Protein AF-A0A9P4UMC6-F1 (afdb_monomer)

Nearest PDB structures (foldseek):
  6gbm-assembly1_B  TM=8.454E-01  e=7.297E-04  Homo sapiens
  2la6-assembly1_A  TM=8.275E-01  e=2.339E-03  Homo sapiens
  2cpe-assembly1_A  TM=8.121E-01  e=2.200E-03  Homo sapiens
  6snj-assembly1_A  TM=7.423E-01  e=2.069E-03  Homo sapiens
  2lcw-assembly1_A  TM=7.538E-01  e=7.496E-03  Homo sapiens

Foldseek 3Di:
DKKKKFFAAQLDAPVLVVVLLHDPFAFAAVPHVDPHGQKAFAADLPPRGTGMIMTHGDDQVSLVVSLVVQVVCVVVVNFRDRVPTRMHMDDDAQQVVCCSVQVVQPQWGDDRLDTDRNADDCVPDPPDDDPGGPASADPVVLVVCLVVLLALVSDPVVPVVRQDPVNLVSNLVSLVVSLVVLVCLVVVPDPDDDPNRDPVSSVSSLVNSLPRPSDDPVSND

Structure (mmCIF, N/CA/C/O backbone):
data_AF-A0A9P4UMC6-F1
#
_entry.id   AF-A0A9P4UMC6-F1
#
loop_
_atom_site.group_PDB
_atom_site.id
_atom_site.type_symbol
_atom_site.label_atom_id
_atom_site.label_alt_id
_atom_site.label_comp_id
_atom_site.label_asym_id
_atom_site.label_entity_id
_atom_site.label_seq_id
_atom_site.pdbx_PDB_ins_code
_atom_site.Cartn_x
_atom_site.Cartn_y
_atom_site.Cartn_z
_atom_site.occupancy
_atom_site.B_iso_or_equiv
_atom_site.auth_seq_id
_atom_site.auth_comp_id
_atom_site.auth_asym_id
_atom_site.auth_atom_id
_atom_site.pdbx_PDB_model_num
ATOM 1 N N . GLY A 1 1 ? -9.737 -4.484 -5.948 1.00 92.19 1 GLY A N 1
ATOM 2 C CA . GLY A 1 1 ? -9.954 -3.020 -5.987 1.00 92.19 1 GLY A CA 1
ATOM 3 C C . GLY A 1 1 ? -9.123 -2.346 -4.913 1.00 92.19 1 GLY A C 1
ATOM 4 O O . GLY A 1 1 ? -8.653 -3.045 -4.023 1.00 92.19 1 GLY A O 1
ATOM 5 N N . PHE A 1 2 ? -8.932 -1.026 -4.978 1.00 94.75 2 PHE A N 1
ATOM 6 C CA . PHE A 1 2 ? -8.172 -0.276 -3.969 1.00 94.75 2 PHE A CA 1
ATOM 7 C C . PHE A 1 2 ? -9.040 0.780 -3.279 1.00 94.75 2 PHE A C 1
ATOM 9 O O . PHE A 1 2 ? -9.899 1.416 -3.892 1.00 94.75 2 PHE A O 1
ATOM 16 N N . ILE A 1 3 ? -8.805 0.948 -1.982 1.00 97.12 3 ILE A N 1
ATOM 17 C CA . ILE A 1 3 ? -9.410 1.980 -1.140 1.00 97.12 3 ILE A CA 1
ATOM 18 C C . ILE A 1 3 ? -8.275 2.803 -0.539 1.00 97.12 3 ILE A C 1
ATOM 20 O O . ILE A 1 3 ? -7.300 2.228 -0.050 1.00 97.12 3 ILE A O 1
ATOM 24 N N . ARG A 1 4 ? -8.417 4.128 -0.535 1.00 97.00 4 ARG A N 1
ATOM 25 C CA . ARG A 1 4 ? -7.519 5.053 0.162 1.00 97.00 4 ARG A CA 1
ATOM 26 C C . ARG A 1 4 ? -8.234 5.638 1.373 1.00 97.00 4 ARG A C 1
ATOM 28 O O . ARG A 1 4 ? -9.365 6.106 1.267 1.00 97.00 4 ARG A O 1
ATOM 35 N N . ILE A 1 5 ? -7.571 5.611 2.522 1.00 95.94 5 ILE A N 1
ATOM 36 C CA . ILE A 1 5 ? -8.040 6.216 3.768 1.00 95.94 5 ILE A CA 1
ATOM 37 C C . ILE A 1 5 ? -7.082 7.346 4.126 1.00 95.94 5 ILE A C 1
ATOM 39 O O . ILE A 1 5 ? -5.882 7.115 4.284 1.00 95.94 5 ILE A O 1
ATOM 43 N N . THR A 1 6 ? -7.610 8.557 4.258 1.00 94.56 6 THR A N 1
ATOM 44 C CA . THR A 1 6 ? -6.823 9.761 4.551 1.00 94.56 6 THR A CA 1
ATOM 45 C C . THR A 1 6 ? -7.106 10.271 5.965 1.00 94.56 6 THR A C 1
ATOM 47 O O . THR A 1 6 ? -8.079 9.874 6.615 1.00 94.56 6 THR A O 1
ATOM 50 N N . ASN A 1 7 ? -6.240 11.158 6.465 1.00 92.38 7 ASN A N 1
ATOM 51 C CA . ASN A 1 7 ? -6.350 11.766 7.800 1.00 92.38 7 ASN A CA 1
ATOM 52 C C . ASN A 1 7 ? -6.276 10.761 8.974 1.00 92.38 7 ASN A C 1
ATOM 54 O O . ASN A 1 7 ? -6.815 11.019 10.052 1.00 92.38 7 ASN A O 1
ATOM 58 N N . VAL A 1 8 ? -5.602 9.619 8.795 1.00 92.00 8 VAL A N 1
ATOM 59 C CA . VAL A 1 8 ? -5.468 8.586 9.839 1.00 92.00 8 VAL A CA 1
ATOM 60 C C . VAL A 1 8 ? -4.537 9.018 10.985 1.00 92.00 8 VAL A C 1
ATOM 62 O O . VAL A 1 8 ? -3.645 9.849 10.789 1.00 92.00 8 VAL A O 1
ATOM 65 N N . PRO A 1 9 ? -4.702 8.492 12.212 1.00 89.50 9 PRO A N 1
ATOM 66 C CA . PRO A 1 9 ? -3.769 8.751 13.313 1.00 89.50 9 PRO A CA 1
ATOM 67 C C . PRO A 1 9 ? -2.335 8.318 12.993 1.00 89.50 9 PRO A C 1
ATOM 69 O O . PRO A 1 9 ? -2.121 7.324 12.307 1.00 89.50 9 PRO A O 1
ATOM 72 N N . PHE A 1 10 ? -1.334 9.017 13.543 1.00 83.50 10 PHE A N 1
ATOM 73 C CA . PHE A 1 10 ? 0.068 8.643 13.312 1.00 83.50 10 PHE A CA 1
ATOM 74 C C . PHE A 1 10 ? 0.409 7.247 13.836 1.00 83.50 10 PHE A C 1
ATOM 76 O O . PHE A 1 10 ? 1.180 6.535 13.207 1.00 83.50 10 PHE A O 1
ATOM 83 N N . ALA A 1 11 ? -0.199 6.843 14.949 1.00 81.75 11 ALA A N 1
ATOM 84 C CA . ALA A 1 11 ? 0.008 5.536 15.562 1.00 81.75 11 ALA A CA 1
ATOM 85 C C . ALA A 1 11 ? -0.986 4.465 15.076 1.00 81.75 11 ALA A C 1
ATOM 87 O O . ALA A 1 11 ? -1.111 3.432 15.728 1.00 81.75 11 ALA A O 1
ATOM 88 N N . VAL A 1 12 ? -1.711 4.707 13.973 1.00 87.38 12 VAL A N 1
ATOM 89 C CA . VAL A 1 12 ? -2.716 3.754 13.485 1.00 87.38 12 VAL A CA 1
ATOM 90 C C . VAL A 1 12 ? -2.077 2.404 13.165 1.00 87.38 12 VAL A C 1
ATOM 92 O O . VAL A 1 12 ? -1.011 2.314 12.551 1.00 87.38 12 VAL A O 1
ATOM 95 N N . THR A 1 13 ? -2.744 1.341 13.583 1.00 85.44 13 THR A N 1
ATOM 96 C CA . THR A 1 13 ? -2.312 -0.042 13.390 1.00 85.44 13 THR A CA 1
ATOM 97 C C . THR A 1 13 ? -3.116 -0.711 12.279 1.00 85.44 13 THR A C 1
ATOM 99 O O . THR A 1 13 ? -4.249 -0.327 11.984 1.00 85.44 13 THR A O 1
ATOM 102 N N . ARG A 1 14 ? -2.574 -1.777 11.672 1.00 85.81 14 ARG A N 1
ATOM 103 C CA . ARG A 1 14 ? -3.319 -2.541 10.653 1.00 85.81 14 ARG A CA 1
ATOM 104 C C . ARG A 1 14 ? -4.635 -3.099 11.199 1.00 85.81 14 ARG A C 1
ATOM 106 O O . ARG A 1 14 ? -5.637 -3.063 10.496 1.00 85.81 14 ARG A O 1
ATOM 113 N N . ASN A 1 15 ? -4.647 -3.566 12.448 1.00 88.69 15 ASN A N 1
ATOM 114 C CA . ASN A 1 15 ? -5.843 -4.127 13.078 1.00 88.69 15 ASN A CA 1
ATOM 115 C C . ASN A 1 15 ? -6.959 -3.089 13.227 1.00 88.69 15 ASN A C 1
ATOM 117 O O . ASN A 1 15 ? -8.120 -3.419 12.997 1.00 88.69 15 ASN A O 1
ATOM 121 N N . GLU A 1 16 ? -6.623 -1.837 13.545 1.00 92.19 16 GLU A N 1
ATOM 122 C CA . GLU A 1 16 ? -7.605 -0.747 13.579 1.00 92.19 16 GLU A CA 1
ATOM 123 C C . GLU A 1 16 ? -8.185 -0.470 12.190 1.00 92.19 16 GLU A C 1
ATOM 125 O O . GLU A 1 16 ? -9.394 -0.292 12.066 1.00 92.19 16 GLU A O 1
ATOM 130 N N . ILE A 1 17 ? -7.361 -0.507 11.137 1.00 94.31 17 ILE A N 1
ATOM 131 C CA . ILE A 1 17 ? -7.835 -0.358 9.752 1.00 94.31 17 ILE A CA 1
ATOM 132 C C . ILE A 1 17 ? -8.768 -1.509 9.356 1.00 94.31 17 ILE A C 1
ATOM 134 O O . ILE A 1 17 ? -9.852 -1.268 8.827 1.00 94.31 17 ILE A O 1
ATOM 138 N N . ILE A 1 18 ? -8.387 -2.755 9.650 1.00 93.00 18 ILE A N 1
ATOM 139 C CA . ILE A 1 18 ? -9.207 -3.944 9.369 1.00 93.00 18 ILE A CA 1
ATOM 140 C C . ILE A 1 18 ? -10.548 -3.850 10.111 1.00 93.00 18 ILE A C 1
ATOM 142 O O . ILE A 1 18 ? -11.609 -4.046 9.517 1.00 93.00 18 ILE A O 1
ATOM 146 N N . ALA A 1 19 ? -10.518 -3.491 11.398 1.00 91.62 19 ALA A N 1
ATOM 147 C CA . ALA A 1 19 ? -11.725 -3.305 12.198 1.00 91.62 19 ALA A CA 1
ATOM 148 C C . ALA A 1 19 ? -12.613 -2.174 11.652 1.00 91.62 19 ALA A C 1
ATOM 150 O O . ALA A 1 19 ? -13.838 -2.308 11.643 1.00 91.62 19 ALA A O 1
ATOM 151 N N . HIS A 1 20 ? -12.005 -1.091 11.162 1.00 92.62 20 HIS A N 1
ATOM 152 C CA . HIS A 1 20 ? -12.707 0.059 10.594 1.00 92.62 20 HIS A CA 1
ATOM 153 C C . HIS A 1 20 ? -13.433 -0.267 9.280 1.00 92.62 20 HIS A C 1
ATOM 155 O O . HIS A 1 20 ? -14.553 0.203 9.064 1.00 92.62 20 HIS A O 1
ATOM 161 N N . LEU A 1 21 ? -12.841 -1.109 8.426 1.00 92.62 21 LEU A N 1
ATOM 162 C CA . LEU A 1 21 ? -13.484 -1.596 7.196 1.00 92.62 21 LEU A CA 1
ATOM 163 C C . LEU A 1 21 ? -14.687 -2.505 7.492 1.00 92.62 21 LEU A C 1
ATOM 165 O O . LEU A 1 21 ? -15.666 -2.505 6.745 1.00 92.62 21 LEU A O 1
ATOM 169 N N . GLY A 1 22 ? -14.652 -3.203 8.627 1.00 86.81 22 GLY A N 1
ATOM 170 C CA . GLY A 1 22 ? -15.739 -4.040 9.121 1.00 86.81 22 GLY A CA 1
ATOM 171 C C . GLY A 1 22 ? -15.629 -5.502 8.685 1.00 86.81 22 GLY A C 1
ATOM 172 O O . GLY A 1 22 ? -14.935 -5.854 7.738 1.00 86.81 22 GLY A O 1
ATOM 173 N N . ARG A 1 23 ? -16.351 -6.378 9.395 1.00 84.00 23 ARG A N 1
ATOM 174 C CA . ARG A 1 23 ? -16.232 -7.847 9.269 1.00 84.00 23 ARG A CA 1
ATOM 175 C C . ARG A 1 23 ? -16.603 -8.409 7.895 1.00 84.00 23 ARG A C 1
ATOM 177 O O . ARG A 1 23 ? -16.189 -9.514 7.577 1.00 84.00 23 ARG A O 1
ATOM 184 N N . SER A 1 24 ? -17.415 -7.695 7.122 1.00 86.81 24 SER A N 1
ATOM 185 C CA . SER A 1 24 ? -17.858 -8.132 5.795 1.00 86.81 24 SER A CA 1
ATOM 186 C C . SER A 1 24 ? -16.875 -7.782 4.679 1.00 86.81 24 SER A C 1
ATOM 188 O O . SER A 1 24 ? -17.071 -8.250 3.563 1.00 86.81 24 SER A O 1
ATOM 190 N N . ALA A 1 25 ? -15.857 -6.958 4.956 1.00 92.88 25 ALA A N 1
ATOM 191 C CA . ALA A 1 25 ? -14.906 -6.516 3.947 1.00 92.88 25 ALA A CA 1
ATOM 192 C C . ALA A 1 25 ? -14.023 -7.681 3.481 1.00 92.88 25 ALA A C 1
ATOM 194 O O . ALA A 1 25 ? -13.300 -8.288 4.278 1.00 92.88 25 ALA A O 1
ATOM 195 N N . ARG A 1 26 ? -14.037 -7.965 2.177 1.00 94.38 26 ARG A N 1
ATOM 196 C CA . ARG A 1 26 ? -13.146 -8.963 1.564 1.00 94.38 26 ARG A CA 1
ATOM 197 C C . ARG A 1 26 ? -11.795 -8.333 1.237 1.00 94.38 26 ARG A C 1
ATOM 199 O O . ARG A 1 26 ? -11.550 -7.916 0.105 1.00 94.38 26 ARG A O 1
ATOM 206 N N . ILE A 1 27 ? -10.933 -8.236 2.244 1.00 94.06 27 ILE A N 1
ATOM 207 C CA . ILE A 1 27 ? -9.566 -7.723 2.095 1.00 94.06 27 ILE A CA 1
ATOM 208 C C . ILE A 1 27 ? -8.679 -8.828 1.507 1.00 94.06 27 ILE A C 1
ATOM 210 O O . ILE A 1 27 ? -8.751 -9.976 1.940 1.00 94.06 27 ILE A O 1
ATOM 214 N N . MET A 1 28 ? -7.858 -8.483 0.515 1.00 92.12 28 MET A N 1
ATOM 215 C CA . MET A 1 28 ? -6.926 -9.425 -0.108 1.00 92.12 28 MET A CA 1
ATOM 216 C C . MET A 1 28 ? -5.773 -9.763 0.828 1.00 92.12 28 MET A C 1
ATOM 218 O O . MET A 1 28 ? -5.399 -8.960 1.683 1.00 92.12 28 MET A O 1
ATOM 222 N N . ASN A 1 29 ? -5.161 -10.924 0.618 1.00 84.12 29 ASN A N 1
ATOM 223 C CA . ASN A 1 29 ? -4.014 -11.354 1.405 1.00 84.12 29 ASN A CA 1
ATOM 224 C C . ASN A 1 29 ? -2.709 -10.949 0.711 1.00 84.12 29 ASN A C 1
ATOM 226 O O . ASN A 1 29 ? -2.601 -11.031 -0.515 1.00 84.12 29 ASN A O 1
ATOM 230 N N . LEU A 1 30 ? -1.707 -10.546 1.491 1.00 75.50 30 LEU A N 1
ATOM 231 C CA . LEU A 1 30 ? -0.376 -10.216 0.998 1.00 75.50 30 LEU A CA 1
ATOM 232 C C . LEU A 1 30 ? 0.705 -10.774 1.938 1.00 75.50 30 LEU A C 1
ATOM 234 O O . LEU A 1 30 ? 0.813 -10.287 3.062 1.00 75.50 30 LEU A O 1
ATOM 238 N N . PRO A 1 31 ? 1.546 -11.729 1.488 1.00 66.12 31 PRO A N 1
ATOM 239 C CA . PRO A 1 31 ? 1.547 -12.410 0.181 1.00 66.12 31 PRO A CA 1
ATOM 240 C C . PRO A 1 31 ? 0.246 -13.174 -0.146 1.00 66.12 31 PRO A C 1
ATOM 242 O O . PRO A 1 31 ? -0.498 -13.515 0.781 1.00 66.12 31 PRO A O 1
ATOM 245 N N . PRO A 1 32 ? -0.031 -13.497 -1.428 1.00 70.25 32 PRO A N 1
ATOM 246 C CA . PRO A 1 32 ? -1.122 -14.403 -1.787 1.00 70.25 32 PRO A CA 1
ATOM 247 C C . PRO A 1 32 ? -1.008 -15.722 -1.012 1.00 70.25 32 PRO A C 1
ATOM 249 O O . PRO A 1 32 ? 0.090 -16.246 -0.846 1.00 70.25 32 PRO A O 1
ATOM 252 N N . ALA A 1 33 ? -2.135 -16.237 -0.516 1.00 72.38 33 ALA A N 1
ATOM 253 C CA . ALA A 1 33 ? -2.213 -17.408 0.370 1.00 72.38 33 ALA A CA 1
ATOM 254 C C . ALA A 1 33 ? -1.557 -17.262 1.764 1.00 72.38 33 ALA A C 1
ATOM 256 O O . ALA A 1 33 ? -1.519 -18.230 2.522 1.00 72.38 33 ALA A O 1
ATOM 257 N N . SER A 1 34 ? -1.094 -16.070 2.152 1.00 75.56 34 SER A N 1
ATOM 258 C CA . SER A 1 34 ? -0.687 -15.792 3.538 1.00 75.56 34 SER A CA 1
ATOM 259 C C . SER A 1 34 ? -1.896 -15.421 4.414 1.00 75.56 34 SER A C 1
ATOM 261 O O . SER A 1 34 ? -2.930 -15.042 3.868 1.00 75.56 34 SER A O 1
ATOM 263 N N . PRO A 1 35 ? -1.810 -15.479 5.755 1.00 76.75 35 PRO A N 1
ATOM 264 C CA . PRO A 1 35 ? -2.893 -15.029 6.636 1.00 76.75 35 PRO A CA 1
ATOM 265 C C . PRO A 1 35 ? -2.974 -13.497 6.778 1.00 76.75 35 PRO A C 1
ATOM 267 O O . PRO A 1 35 ? -3.824 -12.996 7.512 1.00 76.75 35 PRO A O 1
ATOM 270 N N . TYR A 1 36 ? -2.080 -12.744 6.132 1.00 79.25 36 TYR A N 1
ATOM 271 C CA . TYR A 1 36 ? -1.916 -11.313 6.369 1.00 79.25 36 TYR A CA 1
ATOM 272 C C . TYR A 1 36 ? -2.691 -10.488 5.352 1.00 79.25 36 TYR A C 1
ATOM 274 O O . TYR A 1 36 ? -2.572 -10.700 4.148 1.00 79.25 36 TYR A O 1
ATOM 282 N N . PHE A 1 37 ? -3.467 -9.517 5.833 1.00 88.38 37 PHE A N 1
ATOM 283 C CA . PHE A 1 37 ? -4.250 -8.638 4.975 1.00 88.38 37 PHE A CA 1
ATOM 284 C C . PHE A 1 37 ? -3.406 -7.546 4.314 1.00 88.38 37 PHE A C 1
ATOM 286 O O . PHE A 1 37 ? -2.499 -6.961 4.909 1.00 88.38 37 PHE A O 1
ATOM 293 N N . SER A 1 38 ? -3.781 -7.219 3.083 1.00 88.50 38 SER A N 1
ATOM 294 C CA . SER A 1 38 ? -3.166 -6.209 2.233 1.00 88.50 38 SER A CA 1
ATOM 295 C C . SER A 1 38 ? -3.562 -4.794 2.682 1.00 88.50 38 SER A C 1
ATOM 297 O O . SER A 1 38 ? -4.351 -4.108 2.032 1.00 88.50 38 SER A O 1
ATOM 299 N N . VAL A 1 39 ? -2.984 -4.357 3.805 1.00 90.06 39 VAL A N 1
ATOM 300 C CA . VAL A 1 39 ? -3.133 -3.012 4.387 1.00 90.06 39 VAL A CA 1
ATOM 301 C C . VAL A 1 39 ? -1.784 -2.286 4.388 1.00 90.06 39 VAL A C 1
ATOM 303 O O . VAL A 1 39 ? -0.844 -2.704 5.068 1.00 90.06 39 VAL A O 1
ATOM 306 N N . HIS A 1 40 ? -1.710 -1.168 3.664 1.00 87.12 40 HIS A N 1
ATOM 307 C CA . HIS A 1 40 ? -0.478 -0.421 3.380 1.00 87.12 40 HIS A CA 1
ATOM 308 C C . HIS A 1 40 ? -0.534 0.952 4.022 1.00 87.12 40 HIS A C 1
ATOM 310 O O . HIS A 1 40 ? -1.151 1.872 3.495 1.00 87.12 40 HIS A O 1
ATOM 316 N N . ILE A 1 41 ? 0.106 1.080 5.179 1.00 86.06 41 ILE A N 1
ATOM 317 C CA . ILE A 1 41 ? 0.205 2.343 5.908 1.00 86.06 41 ILE A CA 1
ATOM 318 C C . ILE A 1 41 ? 1.388 3.128 5.337 1.00 86.06 41 ILE A C 1
ATOM 320 O O . ILE A 1 41 ? 2.547 2.764 5.555 1.00 86.06 41 ILE A O 1
ATOM 324 N N . MET A 1 42 ? 1.102 4.195 4.590 1.00 82.38 42 MET A N 1
ATOM 325 C CA . MET A 1 42 ? 2.139 5.043 4.012 1.00 82.38 42 MET A CA 1
ATOM 326 C C . MET A 1 42 ? 2.740 5.928 5.096 1.00 82.38 42 MET A C 1
ATOM 328 O O . MET A 1 42 ? 2.038 6.421 5.973 1.00 82.38 42 MET A O 1
ATOM 332 N N . MET A 1 43 ? 4.045 6.166 5.028 1.00 70.75 43 MET A N 1
ATOM 333 C CA . MET A 1 43 ? 4.733 7.054 5.959 1.00 70.75 43 MET A CA 1
ATOM 334 C C . MET A 1 43 ? 5.561 8.090 5.208 1.00 70.75 43 MET A C 1
ATOM 336 O O . MET A 1 43 ? 6.258 7.775 4.242 1.00 70.75 43 MET A O 1
ATOM 340 N N . GLU A 1 44 ? 5.514 9.324 5.693 1.00 70.06 44 GLU A N 1
ATOM 341 C CA . GLU A 1 44 ? 6.384 10.412 5.282 1.00 70.06 44 GLU A CA 1
ATOM 342 C C . GLU A 1 44 ? 7.818 10.103 5.726 1.00 70.06 44 GLU A C 1
ATOM 344 O O . GLU A 1 44 ? 8.103 9.883 6.905 1.00 70.06 44 GLU A O 1
ATOM 349 N N . ARG A 1 45 ? 8.734 10.052 4.755 1.00 62.78 45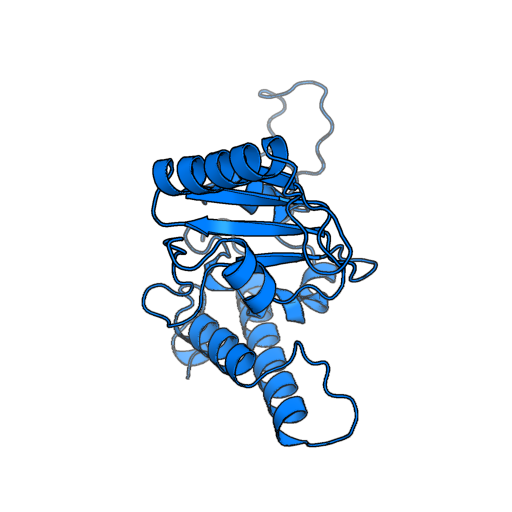 ARG A N 1
ATOM 350 C CA . ARG A 1 45 ? 10.067 9.455 4.935 1.00 62.78 45 ARG A CA 1
ATOM 351 C C . ARG A 1 45 ? 10.981 10.253 5.870 1.00 62.78 45 ARG A C 1
ATOM 353 O O . ARG A 1 45 ? 11.755 9.645 6.595 1.00 62.78 45 ARG A O 1
ATOM 360 N N . MET A 1 46 ? 10.855 11.582 5.897 1.00 54.00 46 MET A N 1
ATOM 361 C CA . MET A 1 46 ? 11.697 12.451 6.737 1.00 54.00 46 MET A CA 1
ATOM 362 C C . MET A 1 46 ? 11.262 12.467 8.204 1.00 54.00 46 MET A C 1
ATOM 364 O O . MET A 1 46 ? 12.093 12.514 9.103 1.00 54.00 46 MET A O 1
ATOM 368 N N . THR A 1 47 ? 9.953 12.452 8.452 1.00 61.91 47 THR A N 1
ATOM 369 C CA . THR A 1 47 ? 9.382 12.667 9.790 1.00 61.91 47 THR A CA 1
ATOM 370 C C . THR A 1 47 ? 8.913 11.369 10.443 1.00 61.91 47 THR A C 1
ATOM 372 O O . THR A 1 47 ? 8.617 11.348 11.635 1.00 61.91 47 THR A O 1
ATOM 375 N N . GLY A 1 48 ? 8.788 10.290 9.662 1.00 62.78 48 GLY A N 1
ATOM 376 C CA . GLY A 1 48 ? 8.174 9.039 10.093 1.00 62.78 48 GLY A CA 1
ATOM 377 C C . GLY A 1 48 ? 6.662 9.135 10.309 1.00 62.78 48 GLY A C 1
ATOM 378 O O . GLY A 1 48 ? 6.071 8.152 10.748 1.00 62.78 48 GLY A O 1
ATOM 379 N N . LYS A 1 49 ? 6.035 10.281 10.006 1.00 68.00 49 LYS A N 1
ATOM 380 C CA . LYS A 1 49 ? 4.596 10.487 10.185 1.00 68.00 49 LYS A CA 1
ATOM 381 C C . LYS A 1 49 ? 3.806 9.604 9.236 1.00 68.00 49 LYS A C 1
ATOM 383 O O . LYS A 1 49 ? 4.103 9.540 8.047 1.00 68.00 49 LYS A O 1
ATOM 388 N N . THR A 1 50 ? 2.767 8.964 9.749 1.00 76.88 50 THR A N 1
ATOM 389 C CA . THR A 1 50 ? 1.804 8.255 8.909 1.00 76.88 50 THR A CA 1
ATOM 390 C C . THR A 1 50 ? 1.058 9.234 8.009 1.00 76.88 50 THR A C 1
ATOM 392 O O . THR A 1 50 ? 0.594 10.281 8.461 1.00 76.88 50 THR A O 1
ATOM 395 N N . MET A 1 51 ? 0.987 8.871 6.735 1.00 83.69 51 MET A N 1
ATOM 396 C CA . MET A 1 51 ? 0.262 9.553 5.673 1.00 83.69 51 MET A CA 1
ATOM 397 C C . MET A 1 51 ? -1.041 8.790 5.425 1.00 83.69 51 MET A C 1
ATOM 399 O O . MET A 1 51 ? -1.767 8.502 6.369 1.00 83.69 51 MET A O 1
ATOM 403 N N . ASP A 1 52 ? -1.343 8.450 4.178 1.00 91.06 52 ASP A N 1
ATOM 404 C CA . ASP A 1 52 ? -2.559 7.727 3.833 1.00 91.06 52 ASP A CA 1
ATOM 405 C C . ASP A 1 52 ? -2.390 6.218 3.984 1.00 91.06 52 ASP A C 1
ATOM 407 O O . ASP A 1 52 ? -1.280 5.684 3.978 1.00 91.06 52 ASP A O 1
ATOM 411 N N . VAL A 1 53 ? -3.509 5.513 4.091 1.00 92.56 53 VAL A N 1
ATOM 412 C CA . VAL A 1 53 ? -3.539 4.052 4.102 1.00 92.56 53 VAL A CA 1
ATOM 413 C C . VAL A 1 53 ? -4.201 3.562 2.830 1.00 92.56 53 VAL A C 1
ATOM 415 O O . VAL A 1 53 ? -5.298 4.002 2.500 1.00 92.56 53 VAL A O 1
ATOM 418 N N . PHE A 1 54 ? -3.561 2.626 2.139 1.00 94.06 54 PHE A N 1
ATOM 419 C CA . PHE A 1 54 ? -4.144 1.937 0.994 1.00 94.06 54 PHE A CA 1
ATOM 420 C C . PHE A 1 54 ? -4.521 0.516 1.387 1.00 94.06 54 PHE A C 1
ATOM 422 O O . PHE A 1 54 ? -3.732 -0.190 2.016 1.00 94.06 54 PHE A O 1
ATOM 429 N N . VAL A 1 55 ? -5.719 0.083 1.010 1.00 95.12 55 VAL A N 1
ATOM 430 C CA . VAL A 1 55 ? -6.197 -1.278 1.264 1.00 95.12 55 VAL A CA 1
ATOM 431 C C . VAL A 1 55 ? -6.631 -1.917 -0.039 1.00 95.12 55 VAL A C 1
ATOM 433 O O . VAL A 1 55 ? -7.410 -1.340 -0.798 1.00 95.12 55 VAL A O 1
ATOM 436 N N . GLU A 1 56 ? -6.121 -3.117 -0.284 1.00 93.75 56 GLU A N 1
ATOM 437 C CA . GLU A 1 56 ? -6.482 -3.920 -1.444 1.00 93.75 56 GLU A CA 1
ATOM 438 C C . GLU A 1 56 ? -7.595 -4.898 -1.062 1.00 93.75 56 GLU A C 1
ATOM 440 O O . GLU A 1 56 ? -7.461 -5.698 -0.136 1.00 93.75 56 GLU A O 1
ATOM 445 N N . VAL A 1 57 ? -8.706 -4.827 -1.783 1.00 95.69 57 VAL A N 1
ATOM 446 C CA . VAL A 1 57 ? -9.898 -5.661 -1.587 1.00 95.69 57 VAL A CA 1
ATOM 447 C C . VAL A 1 57 ? -10.164 -6.520 -2.820 1.00 95.69 57 VAL A C 1
ATOM 449 O O . VAL A 1 57 ? -9.592 -6.260 -3.880 1.00 95.69 57 VAL A O 1
ATOM 452 N N . ALA A 1 58 ? -11.029 -7.526 -2.687 1.00 94.81 58 ALA A N 1
ATOM 453 C CA . ALA A 1 58 ? -11.269 -8.563 -3.696 1.00 94.81 58 ALA A CA 1
ATOM 454 C C . ALA A 1 58 ? -11.427 -8.025 -5.128 1.00 94.81 58 ALA A C 1
ATOM 456 O O . ALA A 1 58 ? -10.753 -8.477 -6.049 1.00 94.81 58 ALA A O 1
ATOM 457 N N . ASP A 1 59 ? -12.270 -7.013 -5.312 1.00 95.19 59 ASP A N 1
ATOM 458 C CA . ASP A 1 59 ? -12.622 -6.482 -6.627 1.00 95.19 59 ASP A CA 1
ATOM 459 C C . ASP A 1 59 ? -12.984 -4.983 -6.534 1.00 95.19 59 ASP A C 1
ATOM 461 O O . ASP A 1 59 ? -12.805 -4.346 -5.490 1.00 95.19 59 ASP A O 1
ATOM 465 N N . ALA A 1 60 ? -13.348 -4.361 -7.656 1.00 94.69 60 ALA A N 1
ATOM 466 C CA . ALA A 1 60 ? -13.700 -2.939 -7.687 1.00 94.69 60 ALA A CA 1
ATOM 467 C C . ALA A 1 60 ? -15.081 -2.659 -7.069 1.00 94.69 60 ALA A C 1
ATOM 469 O O . ALA A 1 60 ? -15.295 -1.580 -6.514 1.00 94.69 60 ALA A O 1
ATOM 470 N N . ASP A 1 61 ? -16.002 -3.619 -7.136 1.00 95.94 61 ASP A N 1
ATOM 471 C CA . ASP A 1 61 ? -17.358 -3.466 -6.613 1.00 95.94 61 ASP A CA 1
ATOM 472 C C . ASP A 1 61 ? -17.379 -3.567 -5.087 1.00 95.94 61 ASP A C 1
ATOM 474 O O . ASP A 1 61 ? -18.074 -2.793 -4.431 1.00 95.94 61 ASP A O 1
ATOM 478 N N . GLU A 1 62 ? -16.527 -4.409 -4.508 1.00 96.56 62 GLU A N 1
ATOM 479 C CA . GLU A 1 62 ? -16.259 -4.471 -3.075 1.00 96.56 62 GLU A CA 1
ATOM 480 C C . GLU A 1 62 ? -15.710 -3.136 -2.559 1.00 96.56 62 GLU A C 1
ATOM 482 O O . GLU A 1 62 ? -16.192 -2.610 -1.554 1.00 96.56 62 GLU A O 1
ATOM 487 N N . ALA A 1 63 ? -14.754 -2.535 -3.279 1.00 96.62 63 ALA A N 1
ATOM 488 C CA . ALA A 1 63 ? -14.216 -1.223 -2.921 1.00 96.62 63 ALA A CA 1
ATOM 489 C C . ALA A 1 63 ? -15.317 -0.150 -2.922 1.00 96.62 63 ALA A C 1
ATOM 491 O O . ALA A 1 63 ? -15.458 0.604 -1.956 1.00 96.62 63 ALA A O 1
ATOM 492 N N . ARG A 1 64 ? -16.151 -0.123 -3.973 1.00 96.50 64 ARG A N 1
ATOM 493 C CA . ARG A 1 64 ? -17.309 0.783 -4.077 1.00 96.50 64 ARG A CA 1
ATOM 494 C C . ARG A 1 64 ? -18.297 0.559 -2.945 1.00 96.50 64 ARG A C 1
ATOM 496 O O . ARG A 1 64 ? -18.736 1.528 -2.331 1.00 96.50 64 ARG A O 1
ATOM 503 N N . HIS A 1 65 ? -18.618 -0.694 -2.646 1.00 95.25 65 HIS A N 1
ATOM 504 C CA . HIS A 1 65 ? -19.560 -1.045 -1.595 1.00 95.25 65 HIS A CA 1
ATOM 505 C C . HIS A 1 65 ? -19.092 -0.539 -0.225 1.00 95.25 65 HIS A C 1
ATOM 507 O O . HIS A 1 65 ? -19.864 0.106 0.491 1.00 95.25 65 HIS A O 1
ATOM 513 N N . ILE A 1 66 ? -17.822 -0.766 0.120 1.00 95.44 66 ILE A N 1
ATOM 514 C CA . ILE A 1 66 ? -17.237 -0.326 1.393 1.00 95.44 66 ILE A CA 1
ATOM 515 C C . ILE A 1 66 ? -17.248 1.208 1.500 1.00 95.44 66 ILE A C 1
ATOM 517 O O . ILE A 1 66 ? -17.733 1.745 2.503 1.00 95.44 66 ILE A O 1
ATOM 521 N N . VAL A 1 67 ? -16.789 1.914 0.460 1.00 95.19 67 VAL A N 1
ATOM 522 C CA . VAL A 1 67 ? -16.758 3.389 0.423 1.00 95.19 67 VAL A CA 1
ATOM 523 C C . VAL A 1 67 ? -18.171 3.972 0.528 1.00 95.19 67 VAL A C 1
ATOM 525 O O . VAL A 1 67 ? -18.433 4.823 1.380 1.00 95.19 67 VAL A O 1
ATOM 528 N N . MET A 1 68 ? -19.122 3.477 -0.269 1.00 93.88 68 MET A N 1
ATOM 529 C CA . MET A 1 68 ? -20.514 3.945 -0.235 1.00 93.88 68 MET A CA 1
ATOM 530 C C . MET A 1 68 ? -21.186 3.663 1.112 1.00 93.88 68 MET A C 1
ATOM 532 O O . MET A 1 68 ? -21.917 4.509 1.627 1.00 93.88 68 MET A O 1
ATOM 536 N N . SER A 1 69 ? -20.921 2.503 1.716 1.00 91.75 69 SER A N 1
ATOM 537 C CA . SER A 1 69 ? -21.411 2.160 3.055 1.00 91.75 69 SER A CA 1
ATOM 538 C C . SER A 1 69 ? -20.837 3.091 4.128 1.00 91.75 69 SER A C 1
ATOM 540 O O . SER A 1 69 ? -21.557 3.522 5.034 1.00 91.75 69 SER A O 1
ATOM 542 N N . SER A 1 70 ? -19.553 3.446 4.029 1.00 91.38 70 SER A N 1
ATOM 543 C CA . SER A 1 70 ? -18.929 4.448 4.901 1.00 91.38 70 SER A CA 1
ATOM 544 C C . SER A 1 70 ? -19.594 5.822 4.743 1.00 91.38 70 SER A C 1
ATOM 546 O O . SER A 1 70 ? -20.064 6.396 5.727 1.00 91.38 70 SER A O 1
ATOM 548 N N . ASN A 1 71 ? -19.766 6.292 3.504 1.00 91.19 71 ASN A N 1
ATOM 549 C CA . ASN A 1 71 ? -20.390 7.586 3.206 1.00 91.19 71 ASN A CA 1
ATOM 550 C C . ASN A 1 71 ? -21.852 7.650 3.663 1.00 91.19 71 ASN A C 1
ATOM 552 O O . ASN A 1 71 ? -22.285 8.644 4.246 1.00 91.19 71 ASN A O 1
ATOM 556 N N . ARG A 1 72 ? -22.613 6.564 3.483 1.00 90.75 72 ARG A N 1
ATOM 557 C CA . ARG A 1 72 ? -23.990 6.464 3.986 1.00 90.75 72 ARG A CA 1
ATOM 558 C C . ARG A 1 72 ? -24.037 6.530 5.512 1.00 90.75 72 ARG A C 1
ATOM 560 O O . ARG A 1 72 ? -24.953 7.136 6.063 1.00 90.75 72 ARG A O 1
ATOM 567 N N . ARG A 1 73 ? -23.081 5.917 6.215 1.00 88.31 73 ARG A N 1
ATOM 568 C CA . ARG A 1 73 ? -22.983 6.027 7.681 1.00 88.31 73 ARG A CA 1
ATOM 569 C C . ARG A 1 73 ? -22.651 7.460 8.101 1.00 88.31 73 ARG A C 1
ATOM 571 O O . ARG A 1 73 ? -23.341 7.987 8.972 1.00 88.31 73 ARG A O 1
ATOM 578 N N . ALA A 1 74 ? -21.701 8.102 7.424 1.00 87.75 74 ALA A N 1
ATOM 579 C CA . ALA A 1 74 ? -21.340 9.498 7.663 1.00 87.75 74 ALA A CA 1
ATOM 580 C C . ALA A 1 74 ? -22.541 10.447 7.495 1.00 87.75 74 ALA A C 1
ATOM 582 O O . ALA A 1 74 ? -22.782 11.281 8.366 1.00 87.75 74 ALA A O 1
ATOM 583 N N . ALA A 1 75 ? -23.344 10.258 6.441 1.00 88.12 75 ALA A N 1
ATOM 584 C CA . ALA A 1 75 ? -24.566 11.032 6.197 1.00 88.12 75 ALA A CA 1
ATOM 585 C C . ALA A 1 75 ? -25.631 10.847 7.296 1.00 88.12 75 ALA A C 1
ATOM 587 O O . ALA A 1 75 ? -26.375 11.772 7.602 1.00 88.12 75 ALA A O 1
ATOM 588 N N . ASN A 1 76 ? -25.668 9.678 7.941 1.00 90.88 76 ASN A N 1
ATOM 589 C CA . ASN A 1 76 ? -26.556 9.383 9.070 1.00 90.88 76 ASN A CA 1
ATOM 590 C C . ASN A 1 76 ? -25.931 9.757 10.429 1.00 90.88 76 ASN A C 1
ATOM 592 O O . ASN A 1 76 ? -26.147 9.065 11.425 1.00 90.88 76 ASN A O 1
ATOM 596 N N . LEU A 1 77 ? -25.118 10.820 10.463 1.00 84.06 77 LEU A N 1
ATOM 597 C CA . LEU A 1 77 ? -24.447 11.353 11.658 1.00 84.06 77 LEU A CA 1
ATOM 598 C C . LEU A 1 77 ? -23.501 10.363 12.367 1.00 84.06 77 LEU A C 1
ATOM 600 O O . LEU A 1 77 ? -23.075 10.605 13.497 1.00 84.06 77 LEU A O 1
ATOM 604 N N . ARG A 1 78 ? -23.113 9.262 11.711 1.00 86.62 78 ARG A N 1
ATOM 605 C CA . ARG A 1 78 ? -22.085 8.336 12.207 1.00 86.62 78 ARG A CA 1
ATOM 606 C C . ARG A 1 78 ? -20.773 8.613 11.491 1.00 86.62 78 ARG A C 1
ATOM 608 O O . ARG A 1 78 ? -20.452 7.970 10.494 1.00 86.62 78 ARG A O 1
ATOM 615 N N . THR A 1 79 ? -20.028 9.591 12.000 1.00 85.50 79 THR A N 1
ATOM 616 C CA . THR A 1 79 ? -18.728 9.973 11.436 1.00 85.50 79 THR A CA 1
ATOM 617 C C . THR A 1 79 ? -17.731 8.810 11.515 1.00 85.50 79 THR A C 1
ATOM 619 O O . THR A 1 79 ? -17.544 8.242 12.594 1.00 85.50 79 THR A O 1
ATOM 622 N N . PRO A 1 80 ? -17.083 8.433 10.397 1.00 86.31 80 PRO A N 1
ATOM 623 C CA . PRO A 1 80 ? -16.059 7.399 10.402 1.00 86.31 80 PRO A CA 1
ATOM 624 C C . PRO A 1 80 ? -14.835 7.929 11.150 1.00 86.31 80 PRO A C 1
ATOM 626 O O . PRO A 1 80 ? -14.145 8.838 10.691 1.00 86.31 80 PRO A O 1
ATOM 629 N N . LYS A 1 81 ? -14.590 7.375 12.337 1.00 91.19 81 LYS A N 1
ATOM 630 C CA . LYS A 1 81 ? -13.444 7.726 13.175 1.00 91.19 81 LYS A CA 1
ATOM 631 C C . LYS A 1 81 ? -12.476 6.557 13.302 1.00 91.19 81 LYS A C 1
ATOM 633 O O . LYS A 1 81 ? -12.888 5.396 13.349 1.00 91.19 81 LYS A O 1
ATOM 638 N N . LEU A 1 82 ? -11.196 6.893 13.379 1.00 90.50 82 LEU A N 1
ATOM 639 C CA . LEU A 1 82 ? -10.108 6.021 13.810 1.00 90.50 82 LEU A CA 1
ATOM 640 C C . LEU A 1 82 ? -9.452 6.702 15.014 1.00 90.50 82 LEU A C 1
ATOM 642 O O . LEU A 1 82 ? -8.841 7.763 14.869 1.00 90.50 82 LEU A O 1
ATOM 646 N N . GLY A 1 83 ? -9.653 6.138 16.209 1.00 86.19 83 GLY A N 1
ATOM 647 C CA . GLY A 1 83 ? -9.364 6.834 17.466 1.00 86.19 83 GLY A CA 1
ATOM 648 C C . GLY A 1 83 ? -10.106 8.173 17.531 1.00 86.19 83 GLY A C 1
ATOM 649 O O . GLY A 1 83 ? -11.316 8.231 17.303 1.00 86.19 83 GLY A O 1
ATOM 650 N N . ASP A 1 84 ? -9.363 9.257 17.755 1.00 86.38 84 ASP A N 1
ATOM 651 C CA . ASP A 1 84 ? -9.916 10.616 17.838 1.00 86.38 84 ASP A CA 1
ATOM 652 C C . ASP A 1 84 ? -9.998 11.347 16.488 1.00 86.38 84 ASP A C 1
ATOM 654 O O . ASP A 1 84 ? -10.532 12.457 16.412 1.00 86.38 84 ASP A O 1
ATOM 658 N N . ARG A 1 85 ? -9.495 10.753 15.396 1.00 91.06 85 ARG A N 1
ATOM 659 C CA . ARG A 1 85 ? -9.482 11.402 14.076 1.00 91.06 85 ARG A CA 1
ATOM 660 C C . ARG A 1 85 ? -10.676 10.976 13.237 1.00 91.06 85 ARG A C 1
ATOM 662 O O . ARG A 1 85 ? -10.943 9.788 13.077 1.00 91.06 85 ARG A O 1
ATOM 669 N N . VAL A 1 86 ? -11.363 11.958 12.655 1.00 92.19 86 VAL A N 1
ATOM 670 C CA . VAL A 1 86 ? -12.340 11.732 11.581 1.00 92.19 86 VAL A CA 1
ATOM 671 C C . VAL A 1 86 ? -11.572 11.446 10.299 1.00 92.19 86 VAL A C 1
ATOM 673 O O . VAL A 1 86 ? -10.740 12.256 9.897 1.00 92.19 86 VAL A O 1
ATOM 676 N N . VAL A 1 87 ? -11.835 10.311 9.665 1.00 94.38 87 VAL A N 1
ATOM 677 C CA . VAL A 1 87 ? -11.108 9.865 8.471 1.00 94.38 87 VAL A CA 1
ATOM 678 C C . VAL A 1 87 ? -11.988 9.948 7.231 1.00 94.38 87 VAL A C 1
ATOM 680 O O . VAL A 1 87 ? -13.206 9.812 7.331 1.00 94.38 87 VAL A O 1
ATOM 683 N N . SER A 1 88 ? -11.383 10.177 6.065 1.00 92.38 88 SER A N 1
ATOM 684 C CA . SER A 1 88 ? -12.078 10.072 4.774 1.00 92.38 88 SER A CA 1
ATOM 685 C C . SER A 1 88 ? -11.699 8.761 4.107 1.00 92.38 88 SER A C 1
ATOM 687 O O . SER A 1 88 ? -10.561 8.305 4.238 1.00 92.38 88 SER A O 1
ATOM 689 N N . MET A 1 89 ? -12.652 8.155 3.405 1.00 94.31 89 MET A N 1
ATOM 690 C CA . MET A 1 89 ? -12.448 6.923 2.658 1.00 94.31 89 MET A CA 1
ATOM 691 C C . MET A 1 89 ? -12.881 7.134 1.213 1.00 94.31 89 MET A C 1
ATOM 693 O O . MET A 1 89 ? -14.030 7.483 0.945 1.00 94.31 89 MET A O 1
ATOM 697 N N . GLU A 1 90 ? -11.958 6.895 0.291 1.00 95.94 90 GLU A N 1
ATOM 698 C CA . GLU A 1 90 ? -12.119 7.175 -1.132 1.00 95.94 90 GLU A CA 1
ATOM 699 C C . GLU A 1 90 ? -11.711 5.957 -1.965 1.00 95.94 90 GLU A C 1
ATOM 701 O O . GLU A 1 90 ? -10.912 5.115 -1.540 1.00 95.94 90 GLU A O 1
ATOM 706 N N . LEU A 1 91 ? -12.287 5.846 -3.162 1.00 97.25 91 LEU A N 1
ATOM 707 C CA . LEU A 1 91 ? -11.836 4.866 -4.144 1.00 97.25 91 LEU A CA 1
ATOM 708 C C . LEU A 1 91 ? -10.445 5.250 -4.626 1.00 97.25 91 LEU A C 1
ATOM 710 O O . LEU A 1 91 ? -10.167 6.427 -4.833 1.00 97.25 91 LEU A O 1
ATOM 714 N N . SER A 1 92 ? -9.603 4.247 -4.831 1.00 96.38 92 SER A N 1
ATOM 715 C CA . SER A 1 92 ? -8.281 4.448 -5.399 1.00 96.38 92 SER A CA 1
ATOM 716 C C . SER A 1 92 ? -7.975 3.379 -6.436 1.00 96.38 92 SER A C 1
ATOM 718 O O . SER A 1 92 ? -8.668 2.356 -6.526 1.00 96.38 92 SER A O 1
ATOM 720 N N . THR A 1 93 ? -6.949 3.622 -7.241 1.00 93.81 93 THR A N 1
ATOM 721 C CA . THR A 1 93 ? -6.472 2.670 -8.241 1.00 93.81 93 THR A CA 1
ATOM 722 C C . THR A 1 93 ? -5.137 2.051 -7.839 1.00 93.81 93 THR A C 1
ATOM 724 O O . THR A 1 93 ? -4.452 2.505 -6.917 1.00 93.81 93 THR A O 1
ATOM 727 N N . GLN A 1 94 ? -4.757 0.977 -8.531 1.00 88.38 94 GLN A N 1
ATOM 728 C CA . GLN A 1 94 ? -3.458 0.352 -8.309 1.00 88.38 94 GLN A CA 1
ATOM 729 C C . GLN A 1 94 ? -2.321 1.312 -8.684 1.00 88.38 94 GLN A C 1
ATOM 731 O O . GLN A 1 94 ? -1.315 1.370 -7.990 1.00 88.38 94 GLN A O 1
ATOM 736 N N . GLU A 1 95 ? -2.507 2.112 -9.729 1.00 89.94 95 GLU A N 1
ATOM 737 C CA . GLU A 1 95 ? -1.559 3.109 -10.224 1.00 89.94 95 GLU A CA 1
ATOM 738 C C . GLU A 1 95 ? -1.311 4.214 -9.195 1.00 89.94 95 GLU A C 1
ATOM 740 O O . GLU A 1 95 ? -0.161 4.563 -8.931 1.00 89.94 95 GLU A O 1
ATOM 745 N N . GLU A 1 96 ? -2.370 4.738 -8.571 1.00 90.31 96 GLU A N 1
ATOM 746 C CA . GLU A 1 96 ? -2.248 5.733 -7.500 1.00 90.31 96 GLU A CA 1
ATOM 747 C C . GLU A 1 96 ? -1.489 5.171 -6.298 1.00 90.31 96 GLU A C 1
ATOM 749 O O . GLU A 1 96 ? -0.618 5.843 -5.736 1.00 90.31 96 GLU A O 1
ATOM 754 N N . PHE A 1 97 ? -1.777 3.920 -5.932 1.00 88.38 97 PHE A N 1
ATOM 755 C CA . PHE A 1 97 ? -1.049 3.225 -4.880 1.00 88.38 97 PHE A CA 1
ATOM 756 C C . PHE A 1 97 ? 0.435 3.052 -5.236 1.00 88.38 97 PHE A C 1
ATOM 758 O O . PHE A 1 97 ? 1.299 3.368 -4.417 1.00 88.38 97 PHE A O 1
ATOM 765 N N . MET A 1 98 ? 0.755 2.608 -6.454 1.00 82.38 98 MET A N 1
ATOM 766 C CA . MET A 1 98 ? 2.143 2.440 -6.896 1.00 82.38 98 MET A CA 1
ATOM 767 C C . MET A 1 98 ? 2.881 3.781 -6.977 1.00 82.38 98 MET A C 1
ATOM 769 O O . MET A 1 98 ? 4.033 3.871 -6.551 1.00 82.38 98 MET A O 1
ATOM 773 N N . GLY A 1 99 ? 2.212 4.846 -7.422 1.00 83.00 99 GLY A N 1
ATOM 774 C CA . GLY A 1 99 ? 2.745 6.207 -7.401 1.00 83.00 99 GLY A CA 1
ATOM 775 C C . GLY A 1 99 ? 3.017 6.717 -5.983 1.00 83.00 99 GLY A C 1
ATOM 776 O O . GLY A 1 99 ? 4.042 7.356 -5.741 1.00 83.00 99 GLY A O 1
ATOM 777 N N . ALA A 1 100 ? 2.153 6.392 -5.018 1.00 83.19 100 ALA A N 1
ATOM 778 C CA . ALA A 1 100 ? 2.392 6.698 -3.609 1.00 83.19 100 ALA A CA 1
ATOM 779 C C . ALA A 1 100 ? 3.564 5.877 -3.040 1.00 83.19 100 ALA A C 1
ATOM 781 O O . ALA A 1 100 ? 4.419 6.418 -2.329 1.00 83.19 100 ALA A O 1
ATOM 782 N N . LEU A 1 101 ? 3.631 4.585 -3.377 1.00 77.69 101 LEU A N 1
ATOM 783 C CA . LEU A 1 101 ? 4.671 3.658 -2.932 1.00 77.69 101 LEU A CA 1
ATOM 784 C C . LEU A 1 101 ? 6.056 4.070 -3.449 1.00 77.69 101 LEU A C 1
ATOM 786 O O . LEU A 1 101 ? 7.009 4.173 -2.671 1.00 77.69 101 LEU A O 1
ATOM 790 N N . PHE A 1 102 ? 6.138 4.418 -4.731 1.00 75.00 102 PHE A N 1
ATOM 791 C CA . PHE A 1 102 ? 7.356 4.802 -5.444 1.00 75.00 102 PHE A CA 1
ATOM 792 C C . PHE A 1 102 ? 7.374 6.293 -5.804 1.00 75.00 102 PHE A C 1
ATOM 794 O O . PHE A 1 102 ? 7.781 6.685 -6.892 1.00 75.00 102 PHE A O 1
ATOM 801 N N . SER A 1 103 ? 6.987 7.163 -4.871 1.00 77.94 103 SER A N 1
ATOM 802 C CA . SER A 1 103 ? 6.867 8.619 -5.096 1.00 77.94 103 SER A CA 1
ATOM 803 C C . SER A 1 103 ? 8.138 9.353 -5.574 1.00 77.94 103 SER A C 1
ATOM 805 O O . SER A 1 103 ? 8.076 10.521 -5.982 1.00 77.94 103 SER A O 1
ATOM 807 N N . LYS A 1 104 ? 9.306 8.698 -5.513 1.00 73.56 104 LYS A N 1
ATOM 808 C CA . LYS A 1 104 ? 10.599 9.214 -5.995 1.00 73.56 104 LYS A CA 1
ATOM 809 C C . LYS A 1 104 ? 11.024 8.648 -7.350 1.00 73.56 104 LYS A C 1
ATOM 811 O O . LYS A 1 104 ? 11.952 9.203 -7.933 1.00 73.56 104 LYS A O 1
ATOM 816 N N . ALA A 1 105 ? 10.316 7.651 -7.882 1.00 72.06 105 ALA A N 1
ATOM 817 C CA . ALA A 1 105 ? 10.452 7.201 -9.263 1.00 72.06 105 ALA A CA 1
ATOM 818 C C . ALA A 1 105 ? 9.902 8.289 -10.204 1.00 72.06 105 ALA A C 1
ATOM 820 O O . ALA A 1 105 ? 8.736 8.281 -10.598 1.00 72.06 105 ALA A O 1
ATOM 821 N N . LYS A 1 106 ? 10.727 9.305 -10.482 1.00 72.56 106 LYS A N 1
ATOM 822 C CA . LYS A 1 106 ? 10.414 10.370 -11.445 1.00 72.56 106 LYS A CA 1
ATOM 823 C C . LYS A 1 106 ? 10.372 9.804 -12.862 1.00 72.56 106 LYS A C 1
ATOM 825 O O . LYS A 1 106 ? 10.959 8.759 -13.125 1.00 72.56 106 LYS A O 1
ATOM 830 N N . ASP A 1 107 ? 9.659 10.493 -13.750 1.00 73.06 107 ASP A N 1
ATOM 831 C CA . ASP A 1 107 ? 9.531 10.114 -15.164 1.00 73.06 107 ASP A CA 1
ATOM 832 C C . ASP A 1 107 ? 8.985 8.680 -15.353 1.00 73.06 107 ASP A C 1
ATOM 834 O O . ASP A 1 107 ? 9.395 7.938 -16.240 1.00 73.06 107 ASP A O 1
ATOM 838 N N . THR A 1 108 ? 8.072 8.262 -14.467 1.00 75.81 108 THR A N 1
ATOM 839 C CA . THR A 1 108 ? 7.410 6.951 -14.507 1.00 75.81 108 THR A CA 1
ATOM 840 C C . THR A 1 108 ? 5.900 7.136 -14.468 1.00 75.81 108 THR A C 1
ATOM 842 O O . THR A 1 108 ? 5.372 7.792 -13.567 1.00 75.81 108 THR A O 1
ATOM 845 N N . THR A 1 109 ? 5.201 6.528 -15.419 1.00 82.56 109 THR A N 1
ATOM 846 C CA . THR A 1 109 ? 3.747 6.350 -15.375 1.00 82.56 109 THR A CA 1
ATOM 847 C C . THR A 1 109 ? 3.431 4.912 -14.976 1.00 82.56 109 THR A C 1
ATOM 849 O O . THR A 1 109 ? 4.214 4.003 -15.236 1.00 82.56 109 THR A O 1
ATOM 852 N N . TRP A 1 110 ? 2.318 4.684 -14.286 1.00 79.25 110 TRP A N 1
ATOM 853 C CA . TRP A 1 110 ? 1.927 3.345 -13.840 1.00 79.25 110 TRP A CA 1
ATOM 854 C C . TRP A 1 110 ? 0.714 2.879 -14.636 1.00 79.25 110 TRP A C 1
ATOM 856 O O . TRP A 1 110 ? -0.214 3.654 -14.849 1.00 79.25 110 TRP A O 1
ATOM 866 N N . VAL A 1 111 ? 0.732 1.618 -15.066 1.00 81.50 111 VAL A N 1
ATOM 867 C CA . VAL A 1 111 ? -0.421 0.916 -15.646 1.00 81.50 111 VAL A CA 1
ATOM 868 C C . VAL A 1 111 ? -0.587 -0.381 -14.860 1.00 81.50 111 VAL A C 1
ATOM 870 O O . VAL A 1 111 ? 0.225 -1.302 -14.962 1.00 81.50 111 VAL A O 1
ATOM 873 N N . GLY A 1 112 ? -1.593 -0.440 -13.995 1.00 80.56 112 GLY A N 1
ATOM 874 C CA . GLY A 1 112 ? -1.687 -1.419 -12.920 1.00 80.56 112 GLY A CA 1
ATOM 875 C C . GLY A 1 112 ? -0.458 -1.369 -12.013 1.00 80.56 112 GLY A C 1
ATOM 876 O O . GLY A 1 112 ? -0.063 -0.318 -11.509 1.00 80.56 112 GLY A O 1
ATOM 877 N N . ALA A 1 113 ? 0.180 -2.526 -11.823 1.00 70.62 113 ALA A N 1
ATOM 878 C CA . ALA A 1 113 ? 1.470 -2.603 -11.146 1.00 70.62 113 ALA A CA 1
ATOM 879 C C . ALA A 1 113 ? 2.643 -2.151 -12.023 1.00 70.62 113 ALA A C 1
ATOM 881 O O . ALA A 1 113 ? 3.702 -1.916 -11.457 1.00 70.62 113 ALA A O 1
ATOM 882 N N . MET A 1 114 ? 2.493 -2.097 -13.354 1.00 71.62 114 MET A N 1
ATOM 883 C CA . MET A 1 114 ? 3.589 -2.013 -14.329 1.00 71.62 114 MET A CA 1
ATOM 884 C C . MET A 1 114 ? 4.097 -0.573 -14.510 1.00 71.62 114 MET A C 1
ATOM 886 O O . MET A 1 114 ? 3.332 0.278 -14.977 1.0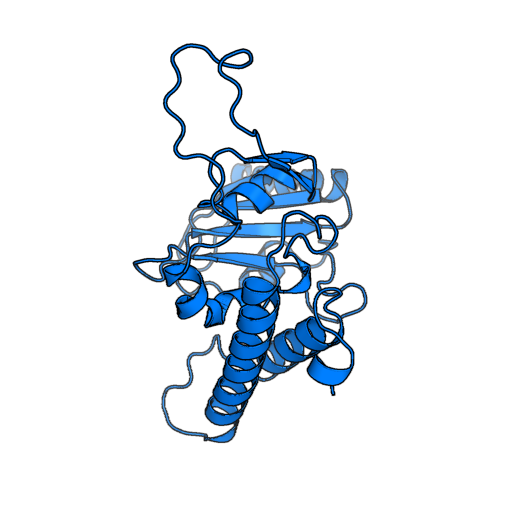0 71.62 114 MET A O 1
ATOM 890 N N . PRO A 1 115 ? 5.377 -0.278 -14.209 1.00 78.50 115 PRO A N 1
ATOM 891 C CA . PRO A 1 115 ? 5.972 1.014 -14.483 1.00 78.50 115 PRO A CA 1
ATOM 892 C C . PRO A 1 115 ? 6.300 1.142 -15.968 1.00 78.50 115 PRO A C 1
ATOM 894 O O . PRO A 1 115 ? 7.002 0.316 -16.553 1.00 78.50 115 PRO A O 1
ATOM 897 N N . HIS A 1 116 ? 5.830 2.229 -16.553 1.00 77.94 116 HIS A N 1
ATOM 898 C CA . HIS A 1 116 ? 6.182 2.708 -17.875 1.00 77.94 116 HIS A CA 1
ATOM 899 C C . HIS A 1 116 ? 7.124 3.889 -17.687 1.00 77.94 116 HIS A C 1
ATOM 901 O O . HIS A 1 116 ? 6.718 5.003 -17.350 1.00 77.94 116 HIS A O 1
ATOM 907 N N . VAL A 1 117 ? 8.414 3.601 -17.833 1.00 74.69 117 VAL A N 1
ATOM 908 C CA . VAL A 1 117 ? 9.465 4.606 -17.725 1.00 74.69 117 VAL A CA 1
ATOM 909 C C . VAL A 1 117 ? 9.465 5.441 -18.999 1.00 74.69 117 VAL A C 1
ATOM 911 O O . VAL A 1 117 ? 9.666 4.917 -20.095 1.00 74.69 117 VAL A O 1
ATOM 914 N N . GLU A 1 118 ? 9.242 6.743 -18.855 1.00 66.69 118 GLU A N 1
ATOM 915 C CA . GLU A 1 118 ? 9.396 7.694 -19.950 1.00 66.69 118 GLU A CA 1
ATOM 916 C C . GLU A 1 118 ? 10.894 7.998 -20.103 1.00 66.69 118 GLU A C 1
ATOM 918 O O . GLU A 1 118 ? 11.488 8.772 -19.348 1.00 66.69 118 GLU A O 1
ATOM 923 N N . TYR A 1 119 ? 11.534 7.344 -21.073 1.00 57.53 119 TYR A N 1
ATOM 924 C CA . TYR A 1 119 ? 12.914 7.646 -21.442 1.00 57.53 119 TYR A CA 1
ATOM 925 C C . TYR A 1 119 ? 12.981 8.941 -22.246 1.00 57.53 119 TYR A C 1
ATOM 927 O O . TYR A 1 119 ? 12.078 9.263 -23.015 1.00 57.53 119 TYR A O 1
ATOM 935 N N . LYS A 1 120 ? 14.075 9.688 -22.077 1.00 57.62 120 LYS A N 1
ATOM 936 C CA . LYS A 1 120 ? 14.319 10.919 -22.830 1.00 57.62 120 LYS A CA 1
ATOM 937 C C . LYS A 1 120 ? 14.242 10.657 -24.336 1.00 57.62 120 LYS A C 1
ATOM 939 O O . LYS A 1 120 ? 15.079 9.937 -24.872 1.00 57.62 120 LYS A O 1
ATOM 944 N N . SER A 1 121 ? 13.341 11.354 -25.014 1.00 52.06 121 SER A N 1
ATOM 945 C CA . SER A 1 121 ? 13.583 11.813 -26.378 1.00 52.06 121 SER A CA 1
ATOM 946 C C . SER A 1 121 ? 13.132 13.270 -26.489 1.00 52.06 121 SER A C 1
ATOM 948 O O . SER A 1 121 ? 12.060 13.641 -26.006 1.00 52.06 121 SER A O 1
ATOM 950 N N . GLU A 1 122 ? 13.967 14.117 -27.099 1.00 52.72 122 GLU A N 1
ATOM 951 C CA . GLU A 1 122 ? 13.600 15.500 -27.458 1.00 52.72 122 GLU A CA 1
ATOM 952 C C . GLU A 1 122 ? 12.348 15.548 -28.351 1.00 52.72 122 GLU A C 1
ATOM 954 O O . GLU A 1 122 ? 11.638 16.549 -28.372 1.00 52.72 122 GLU A O 1
ATOM 959 N N . GLU A 1 123 ? 12.042 14.441 -29.030 1.00 52.56 123 GLU A N 1
ATOM 960 C CA . GLU A 1 123 ? 10.895 14.273 -29.920 1.00 52.56 123 GLU A CA 1
ATOM 961 C C . GLU A 1 123 ? 9.548 14.176 -29.182 1.00 52.56 123 GLU A C 1
ATOM 963 O O . GLU A 1 123 ? 8.530 14.596 -29.727 1.00 52.56 123 GLU A O 1
ATOM 968 N N . VAL A 1 124 ? 9.509 13.641 -27.952 1.00 54.59 124 VAL A N 1
ATOM 969 C CA . VAL A 1 124 ? 8.239 13.335 -27.256 1.00 54.59 124 VAL A CA 1
ATOM 970 C C . VAL A 1 124 ? 7.716 14.510 -26.420 1.00 54.59 124 VAL A C 1
ATOM 972 O O . VAL A 1 124 ? 6.502 14.699 -26.336 1.00 54.59 124 VAL A O 1
ATOM 975 N N . ARG A 1 125 ? 8.592 15.328 -25.815 1.00 55.91 125 ARG A N 1
ATOM 976 C CA . ARG A 1 125 ? 8.195 16.552 -25.081 1.00 55.91 125 A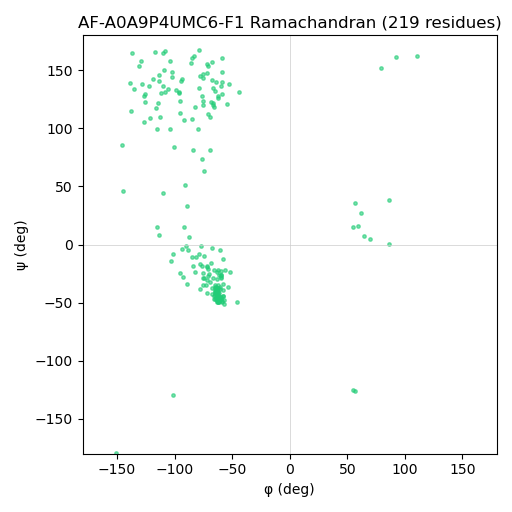RG A CA 1
ATOM 977 C C . ARG A 1 125 ? 9.236 17.675 -25.214 1.00 55.91 125 ARG A C 1
ATOM 979 O O . ARG A 1 125 ? 10.068 17.844 -24.318 1.00 55.91 125 ARG A O 1
ATOM 986 N N . PRO A 1 126 ? 9.169 18.489 -26.281 1.00 56.66 126 PRO A N 1
ATOM 987 C CA . PRO A 1 126 ? 10.026 19.661 -26.427 1.00 56.66 126 PRO A CA 1
ATOM 988 C C . PRO A 1 126 ? 9.825 20.641 -25.258 1.00 56.66 126 PRO A C 1
ATOM 990 O O . PRO A 1 126 ? 8.697 21.007 -24.932 1.00 56.66 126 PRO A O 1
ATOM 993 N N . GLY A 1 127 ? 10.914 21.080 -24.620 1.00 63.53 127 GLY A N 1
ATOM 994 C CA . GLY A 1 127 ? 10.893 22.140 -23.601 1.00 63.53 127 GLY A CA 1
ATOM 995 C C . GLY A 1 127 ? 10.599 21.710 -22.156 1.00 63.53 127 GLY A C 1
ATOM 996 O O . GLY A 1 127 ? 10.612 22.562 -21.267 1.00 63.53 127 GLY A O 1
ATOM 997 N N . VAL A 1 128 ? 10.381 20.419 -21.879 1.00 58.75 128 VAL A N 1
ATOM 998 C CA . VAL A 1 128 ? 10.206 19.920 -20.502 1.00 58.75 128 VAL A CA 1
ATOM 999 C C . VAL A 1 128 ? 11.541 19.409 -19.956 1.00 58.75 128 VAL A C 1
ATOM 1001 O O . VAL A 1 128 ? 12.066 18.394 -20.406 1.00 58.75 128 VAL A O 1
ATOM 1004 N N . TRP A 1 129 ? 12.090 20.092 -18.949 1.00 55.62 129 TRP A N 1
ATOM 1005 C CA . TRP A 1 129 ? 13.279 19.620 -18.236 1.00 55.62 129 TRP A CA 1
ATOM 1006 C C . TRP A 1 129 ? 12.937 18.405 -17.367 1.00 55.62 129 TRP A C 1
ATOM 1008 O O . TRP A 1 129 ? 12.244 18.537 -16.358 1.00 55.62 129 TRP A O 1
ATOM 1018 N N . THR A 1 130 ? 13.463 17.230 -17.724 1.00 57.53 130 THR A N 1
ATOM 1019 C CA . THR A 1 130 ? 13.365 16.011 -16.906 1.00 57.53 130 THR A CA 1
ATOM 1020 C C . THR A 1 130 ? 14.744 15.584 -16.396 1.00 57.53 130 THR A C 1
ATOM 1022 O O . THR A 1 130 ? 15.762 15.684 -17.094 1.00 57.53 130 THR A O 1
ATOM 1025 N N . GLN A 1 131 ? 14.806 15.112 -15.147 1.00 56.75 131 GLN A N 1
ATOM 1026 C CA . GLN A 1 131 ? 16.051 14.593 -14.560 1.00 56.75 131 GLN A CA 1
ATOM 1027 C C . GLN A 1 131 ? 16.378 13.165 -15.030 1.00 56.75 131 GLN A C 1
ATOM 1029 O O . GLN A 1 131 ? 17.496 12.699 -14.764 1.00 56.75 131 GLN A O 1
ATOM 1034 N N . GLY A 1 132 ? 15.444 12.527 -15.750 1.00 61.47 132 GLY A N 1
ATOM 1035 C CA . GLY A 1 132 ? 15.484 11.137 -16.183 1.00 61.47 132 GLY A CA 1
ATOM 1036 C C . GLY A 1 132 ? 15.090 10.191 -15.050 1.00 61.47 132 GLY A C 1
ATOM 1037 O O . GLY A 1 132 ? 15.334 10.479 -13.876 1.00 61.47 132 GLY A O 1
ATOM 1038 N N . PHE A 1 133 ? 14.539 9.027 -15.398 1.00 66.12 133 PHE A N 1
ATOM 1039 C CA . PHE A 1 133 ? 14.363 7.934 -14.445 1.00 66.12 133 PHE A CA 1
ATOM 1040 C C . PHE A 1 133 ? 15.729 7.469 -13.921 1.00 66.12 133 PHE A C 1
ATOM 1042 O O . PHE A 1 133 ? 16.631 7.154 -14.698 1.00 66.12 133 PHE A O 1
ATOM 1049 N N . ARG A 1 134 ? 15.894 7.447 -12.594 1.00 62.34 134 ARG A N 1
ATOM 1050 C CA . ARG A 1 134 ? 17.160 7.098 -11.914 1.00 62.34 134 ARG A CA 1
ATOM 1051 C C . ARG A 1 134 ? 17.070 5.824 -11.074 1.00 62.34 134 ARG A C 1
ATOM 1053 O O . ARG A 1 134 ? 17.939 5.590 -10.242 1.00 62.34 134 ARG A O 1
ATOM 1060 N N . GLY A 1 135 ? 16.025 5.029 -11.291 1.00 63.47 135 GLY A N 1
ATOM 1061 C CA . GLY A 1 135 ? 15.679 3.872 -10.471 1.00 63.47 135 GLY A CA 1
ATOM 1062 C C . GLY A 1 135 ? 14.402 4.103 -9.667 1.00 63.47 135 GLY A C 1
ATOM 1063 O O . GLY A 1 135 ? 13.949 5.235 -9.474 1.00 63.47 135 GLY A O 1
ATOM 1064 N N . PHE A 1 136 ? 13.807 3.008 -9.193 1.00 63.47 136 PHE A N 1
ATOM 1065 C CA . PHE A 1 136 ? 12.608 3.058 -8.348 1.00 63.47 136 PHE A CA 1
ATOM 1066 C C . PHE A 1 136 ? 12.903 3.574 -6.936 1.00 63.47 136 PHE A C 1
ATOM 1068 O O . PHE A 1 136 ? 11.983 3.971 -6.221 1.00 63.47 136 PHE A O 1
ATOM 1075 N N . LEU A 1 137 ? 14.180 3.540 -6.548 1.00 61.41 137 LEU A N 1
ATOM 1076 C CA . LEU A 1 137 ? 14.691 3.845 -5.219 1.00 61.41 137 LEU A CA 1
ATOM 1077 C C . LEU A 1 137 ? 15.981 4.652 -5.350 1.00 61.41 137 LEU A C 1
ATOM 1079 O O . LEU A 1 137 ? 16.840 4.329 -6.169 1.00 61.41 137 LEU A O 1
ATOM 1083 N N . GLN A 1 138 ? 16.151 5.669 -4.515 1.00 59.81 138 GLN A N 1
ATOM 1084 C CA . GLN A 1 138 ? 17.419 6.389 -4.397 1.00 59.81 138 GLN A CA 1
ATOM 1085 C C . GLN A 1 138 ? 18.370 5.695 -3.398 1.00 59.81 138 GLN A C 1
ATOM 1087 O O . GLN A 1 138 ? 17.901 5.010 -2.487 1.00 59.81 138 GLN A O 1
ATOM 1092 N N . PRO A 1 139 ? 19.701 5.888 -3.496 1.00 51.16 139 PRO A N 1
ATOM 1093 C CA . PRO A 1 139 ? 20.672 5.295 -2.565 1.00 51.16 139 PRO A CA 1
ATOM 1094 C C . PRO A 1 139 ? 20.389 5.589 -1.083 1.00 51.16 139 PRO A C 1
ATOM 1096 O O . PRO A 1 139 ? 20.538 4.711 -0.238 1.00 51.16 139 PRO A O 1
ATOM 1099 N N . ASP A 1 140 ? 19.899 6.789 -0.767 1.00 52.06 140 ASP A N 1
ATOM 1100 C CA . ASP A 1 140 ? 19.506 7.155 0.600 1.00 52.06 140 ASP A CA 1
ATOM 1101 C C . ASP A 1 140 ? 18.220 6.442 1.056 1.00 52.06 140 ASP A C 1
ATOM 1103 O O . ASP A 1 140 ? 18.040 6.168 2.244 1.00 52.06 140 ASP A O 1
ATOM 1107 N N . GLU A 1 141 ? 17.341 6.068 0.118 1.00 53.19 141 GLU A N 1
ATOM 1108 C CA . GLU A 1 141 ? 16.141 5.276 0.404 1.00 53.19 141 GLU A CA 1
ATOM 1109 C C . GLU A 1 141 ? 16.508 3.826 0.722 1.00 53.19 141 GLU A C 1
ATOM 1111 O O . GLU A 1 141 ? 15.906 3.263 1.634 1.00 53.19 141 GLU A O 1
ATOM 1116 N N . ILE A 1 142 ? 17.542 3.274 0.068 1.00 50.91 142 ILE A N 1
ATOM 1117 C CA . ILE A 1 142 ? 18.129 1.944 0.335 1.00 50.91 142 ILE A CA 1
ATOM 1118 C C . ILE A 1 142 ? 18.659 1.821 1.773 1.00 50.91 142 ILE A C 1
ATOM 1120 O O . ILE A 1 142 ? 18.612 0.744 2.354 1.00 50.91 142 ILE A O 1
ATOM 1124 N N . ASN A 1 143 ? 19.068 2.918 2.408 1.00 40.97 143 ASN A N 1
ATOM 1125 C CA . ASN A 1 143 ? 19.447 2.906 3.826 1.00 40.97 143 ASN A CA 1
ATOM 1126 C C . ASN A 1 143 ? 18.231 2.995 4.774 1.00 40.97 143 ASN A C 1
ATOM 1128 O O . ASN A 1 143 ? 18.284 2.506 5.901 1.00 40.97 143 ASN A O 1
ATOM 1132 N N . MET A 1 144 ? 17.096 3.538 4.313 1.00 40.28 144 MET A N 1
ATOM 1133 C CA . MET A 1 144 ? 15.811 3.554 5.038 1.00 40.28 144 MET A CA 1
ATOM 1134 C C . MET A 1 144 ? 14.943 2.293 4.795 1.00 40.28 144 MET A C 1
ATOM 1136 O O . MET A 1 144 ? 13.807 2.216 5.279 1.00 40.28 144 MET A O 1
ATOM 1140 N N . PHE A 1 145 ? 15.464 1.279 4.087 1.00 48.19 145 PHE A N 1
ATOM 1141 C CA . PHE A 1 145 ? 14.763 0.062 3.623 1.00 48.19 145 PHE A CA 1
ATOM 1142 C C . PHE A 1 145 ? 14.159 -0.854 4.690 1.00 48.19 145 PHE A C 1
ATOM 1144 O O . PHE A 1 145 ? 13.435 -1.794 4.355 1.00 48.19 145 PHE A O 1
ATOM 1151 N N . VAL A 1 146 ? 14.379 -0.554 5.967 1.00 45.50 146 VAL A N 1
ATOM 1152 C CA . VAL A 1 146 ? 13.737 -1.202 7.122 1.00 45.50 146 VAL A CA 1
ATOM 1153 C C . VAL A 1 146 ? 12.200 -1.217 6.990 1.00 45.50 146 VAL A C 1
ATOM 1155 O O . VAL A 1 146 ? 11.543 -2.090 7.544 1.00 45.50 146 VAL A O 1
ATOM 1158 N N . LYS A 1 147 ? 11.602 -0.309 6.204 1.00 46.34 147 LYS A N 1
ATOM 1159 C CA . LYS A 1 147 ? 10.153 -0.309 5.911 1.00 46.34 147 LYS A CA 1
ATOM 1160 C C . LYS A 1 147 ? 9.766 -1.079 4.636 1.00 46.34 147 LYS A C 1
ATOM 1162 O O . LYS A 1 147 ? 8.668 -1.627 4.574 1.00 46.34 147 LYS A O 1
ATOM 1167 N N . PHE A 1 148 ? 10.657 -1.182 3.649 1.00 46.84 148 PHE A N 1
ATOM 1168 C CA . PHE A 1 148 ? 10.393 -1.852 2.367 1.00 46.84 148 PHE A CA 1
ATOM 1169 C C . PHE A 1 148 ? 10.405 -3.378 2.452 1.00 46.84 148 PHE A C 1
ATOM 1171 O O . PHE A 1 148 ? 9.699 -4.039 1.693 1.00 46.84 148 PHE A O 1
ATOM 1178 N N . ALA A 1 149 ? 11.169 -3.949 3.381 1.00 51.09 149 ALA A N 1
ATOM 1179 C CA . ALA A 1 149 ? 11.221 -5.398 3.550 1.00 51.09 149 ALA A CA 1
ATOM 1180 C C . ALA A 1 149 ? 9.896 -6.006 4.073 1.00 51.09 149 ALA A C 1
ATOM 1182 O O . ALA A 1 149 ? 9.736 -7.220 4.074 1.00 51.09 149 ALA A O 1
ATOM 1183 N N . THR A 1 150 ? 8.884 -5.181 4.375 1.00 49.75 150 THR A N 1
ATOM 1184 C CA . THR A 1 150 ? 7.493 -5.633 4.578 1.00 49.75 150 THR A CA 1
ATOM 1185 C C . THR A 1 150 ? 6.700 -5.837 3.276 1.00 49.75 150 THR A C 1
ATOM 1187 O O . THR A 1 150 ? 5.605 -6.390 3.305 1.00 49.75 150 THR A O 1
ATOM 1190 N N . SER A 1 151 ? 7.202 -5.399 2.114 1.00 55.81 151 SER A N 1
ATOM 1191 C CA . SER A 1 151 ? 6.554 -5.603 0.803 1.00 55.81 151 SER A CA 1
ATOM 1192 C C . SER A 1 151 ? 7.540 -5.818 -0.365 1.00 55.81 151 SER A C 1
ATOM 1194 O O . SER A 1 151 ? 7.338 -5.249 -1.441 1.00 55.81 151 SER A O 1
ATOM 1196 N N . PRO A 1 152 ? 8.581 -6.669 -0.230 1.00 61.38 152 PRO A N 1
ATOM 1197 C CA . PRO A 1 152 ? 9.517 -6.960 -1.318 1.00 61.38 152 PRO A CA 1
ATOM 1198 C C . PRO A 1 152 ? 8.815 -7.551 -2.548 1.00 61.38 152 PRO A C 1
ATOM 1200 O O . PRO A 1 152 ? 9.262 -7.324 -3.665 1.00 61.38 152 PRO A O 1
ATOM 1203 N N . LEU A 1 153 ? 7.671 -8.223 -2.380 1.00 61.31 153 LEU A N 1
ATOM 1204 C CA . LEU A 1 153 ? 6.849 -8.739 -3.482 1.00 61.31 153 LEU A CA 1
ATOM 1205 C C . LEU A 1 153 ? 6.284 -7.668 -4.418 1.00 61.31 153 LEU A C 1
ATOM 1207 O O . LEU A 1 153 ? 5.926 -7.982 -5.549 1.00 61.31 153 LEU A O 1
ATOM 1211 N N . ARG A 1 154 ? 6.175 -6.422 -3.952 1.00 64.69 154 ARG A N 1
ATOM 1212 C CA . ARG A 1 154 ? 5.635 -5.313 -4.749 1.00 64.69 154 ARG A CA 1
ATOM 1213 C C . ARG A 1 154 ? 6.695 -4.511 -5.483 1.00 64.69 154 ARG A C 1
ATOM 1215 O O . ARG A 1 154 ? 6.350 -3.608 -6.241 1.00 64.69 154 ARG A O 1
ATO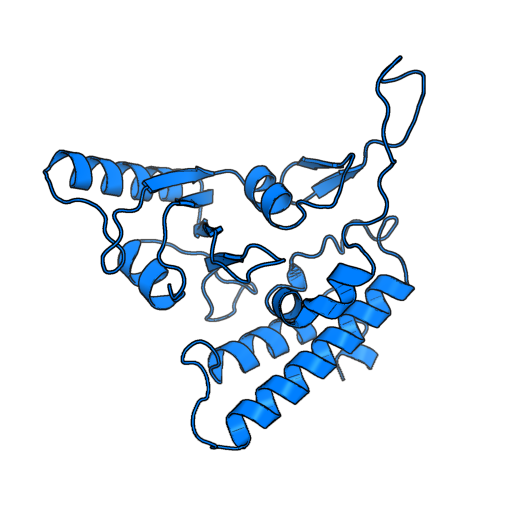M 1222 N N . TYR A 1 155 ? 7.969 -4.832 -5.276 1.00 71.25 155 TYR A N 1
ATOM 1223 C CA . TYR A 1 155 ? 9.020 -4.323 -6.141 1.00 71.25 155 TYR A CA 1
ATOM 1224 C C . TYR A 1 155 ? 8.800 -4.877 -7.565 1.00 71.25 155 TYR A C 1
ATOM 1226 O O . TYR A 1 155 ? 8.392 -6.037 -7.690 1.00 71.25 155 TYR A O 1
ATOM 1234 N N . PRO A 1 156 ? 8.997 -4.086 -8.638 1.00 69.88 156 PRO A N 1
ATOM 1235 C CA . PRO A 1 156 ? 8.622 -4.464 -10.004 1.00 69.88 156 PRO A CA 1
ATOM 1236 C C . PRO A 1 156 ? 9.581 -5.509 -10.608 1.00 69.88 156 PRO A C 1
ATOM 1238 O O . PRO A 1 156 ? 10.261 -5.268 -11.602 1.00 69.88 156 PRO A O 1
ATOM 1241 N N . TRP A 1 157 ? 9.638 -6.704 -10.015 1.00 74.12 157 TRP A N 1
ATOM 1242 C CA . TRP A 1 157 ? 10.562 -7.786 -10.375 1.00 74.12 157 TRP A CA 1
ATOM 1243 C C . TRP A 1 157 ? 10.398 -8.303 -11.802 1.00 74.12 157 TRP A C 1
ATOM 1245 O O . TRP A 1 157 ? 11.353 -8.809 -12.387 1.00 74.12 157 TRP A O 1
ATOM 1255 N N . TYR A 1 158 ? 9.202 -8.160 -12.368 1.00 69.88 158 TYR A N 1
ATOM 1256 C CA . TYR A 1 158 ? 8.912 -8.507 -13.757 1.00 69.88 158 TYR A CA 1
ATOM 1257 C C . TYR A 1 158 ? 9.575 -7.535 -14.754 1.00 69.88 158 TYR A C 1
ATOM 1259 O O . TYR A 1 158 ? 9.789 -7.909 -15.902 1.00 69.88 158 TYR A O 1
ATOM 1267 N N . ALA A 1 159 ? 9.938 -6.313 -14.340 1.00 70.69 159 ALA A N 1
ATOM 1268 C CA . ALA A 1 159 ? 10.644 -5.330 -15.164 1.00 70.69 159 ALA A CA 1
ATOM 1269 C C . ALA A 1 159 ? 12.161 -5.491 -14.994 1.00 70.69 159 ALA A C 1
ATOM 1271 O O . ALA A 1 159 ? 12.879 -4.546 -14.668 1.00 70.69 159 ALA A O 1
ATOM 1272 N N . CYS A 1 160 ? 12.652 -6.720 -15.162 1.00 67.06 160 CYS A N 1
ATOM 1273 C CA . CYS A 1 160 ? 14.008 -7.118 -14.794 1.00 67.06 160 CYS A CA 1
ATOM 1274 C C . CYS A 1 160 ? 15.107 -6.312 -15.512 1.00 67.06 160 CYS A C 1
ATOM 1276 O O . CYS A 1 160 ? 16.181 -6.133 -14.938 1.00 67.06 160 CYS A O 1
ATOM 1278 N N . GLN A 1 161 ? 14.813 -5.782 -16.704 1.00 68.56 161 GLN A N 1
ATOM 1279 C CA . GLN A 1 161 ? 15.661 -4.886 -17.495 1.00 68.56 161 GLN A CA 1
ATOM 1280 C C . GLN A 1 161 ? 15.854 -3.490 -16.874 1.00 68.56 161 GLN A C 1
ATOM 1282 O O . GLN A 1 161 ? 16.764 -2.766 -17.264 1.00 68.56 161 GLN A O 1
ATOM 1287 N N . HIS A 1 162 ? 15.019 -3.122 -15.900 1.00 67.38 162 HIS A N 1
ATOM 1288 C CA . HIS A 1 162 ? 15.055 -1.845 -15.181 1.00 67.38 162 HIS A CA 1
ATOM 1289 C C . HIS A 1 162 ? 15.419 -2.014 -13.699 1.00 67.38 162 HIS A C 1
ATOM 1291 O O . HIS A 1 162 ? 15.326 -1.059 -12.935 1.00 67.38 162 HIS A O 1
ATOM 1297 N N . VAL A 1 163 ? 15.807 -3.231 -13.296 1.00 70.69 163 VAL A N 1
ATOM 1298 C CA . VAL A 1 163 ? 16.248 -3.556 -11.937 1.00 70.69 163 VAL A CA 1
ATOM 1299 C C . VAL A 1 163 ? 17.726 -3.910 -11.973 1.00 70.69 163 VAL A C 1
ATOM 1301 O O . VAL A 1 163 ? 18.102 -4.992 -12.447 1.00 70.69 163 VAL A O 1
ATOM 1304 N N . PHE A 1 164 ? 18.560 -3.035 -11.426 1.00 76.00 164 PHE A N 1
ATOM 1305 C CA . PHE A 1 164 ? 20.001 -3.218 -11.419 1.00 76.00 164 PHE A CA 1
ATOM 1306 C C . PHE A 1 164 ? 20.431 -4.328 -10.445 1.00 76.00 164 PHE A C 1
ATOM 1308 O O . PHE A 1 164 ? 19.829 -4.555 -9.394 1.00 76.00 164 PHE A O 1
ATOM 1315 N N . LEU A 1 165 ? 21.508 -5.048 -10.782 1.00 75.19 165 LEU A N 1
ATOM 1316 C CA . LEU A 1 165 ? 22.017 -6.164 -9.968 1.00 75.19 165 LEU A CA 1
ATOM 1317 C C . LEU A 1 165 ? 22.424 -5.732 -8.551 1.00 75.19 165 LEU A C 1
ATOM 1319 O O . LEU A 1 165 ? 22.217 -6.478 -7.592 1.00 75.19 165 LEU A O 1
ATOM 1323 N N . ASN A 1 166 ? 22.985 -4.529 -8.415 1.00 71.12 166 ASN A N 1
ATOM 1324 C CA . ASN A 1 166 ? 23.320 -3.936 -7.122 1.00 71.12 166 ASN A CA 1
ATOM 1325 C C . ASN A 1 166 ? 22.062 -3.659 -6.287 1.0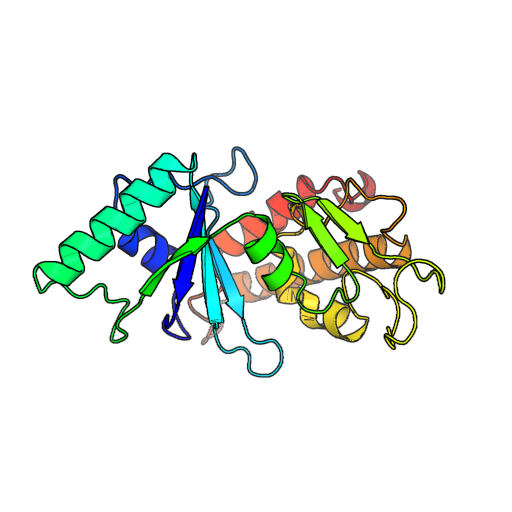0 71.12 166 ASN A C 1
ATOM 1327 O O . ASN A 1 166 ? 22.071 -3.976 -5.102 1.00 71.12 166 ASN A O 1
ATOM 1331 N N . GLU A 1 167 ? 20.974 -3.164 -6.886 1.00 69.81 167 GLU A N 1
ATOM 1332 C CA . GLU A 1 167 ? 19.691 -2.995 -6.197 1.00 69.81 167 GLU A CA 1
ATOM 1333 C C . GLU A 1 167 ? 19.205 -4.342 -5.665 1.00 69.81 167 GLU A C 1
ATOM 1335 O O . GLU A 1 167 ? 18.930 -4.454 -4.478 1.00 69.81 167 GLU A O 1
ATOM 1340 N N . ARG A 1 168 ? 19.207 -5.412 -6.476 1.00 75.88 168 ARG A N 1
ATOM 1341 C CA . ARG A 1 168 ? 18.775 -6.750 -6.007 1.00 75.88 168 ARG A CA 1
ATOM 1342 C C . ARG A 1 168 ? 19.581 -7.249 -4.814 1.00 75.88 168 ARG A C 1
ATOM 1344 O O . ARG A 1 168 ? 19.015 -7.793 -3.866 1.00 75.88 168 ARG A O 1
ATOM 1351 N N . LYS A 1 169 ? 20.904 -7.080 -4.869 1.00 77.56 169 LYS A N 1
ATOM 1352 C CA . LYS A 1 169 ? 21.806 -7.477 -3.785 1.00 77.56 169 LYS A CA 1
ATOM 1353 C C . LYS A 1 169 ? 21.511 -6.679 -2.514 1.00 77.56 169 LYS A C 1
ATOM 1355 O O . LYS A 1 169 ? 21.303 -7.286 -1.468 1.00 77.56 169 LYS A O 1
ATOM 1360 N N . LEU A 1 170 ? 21.423 -5.354 -2.626 1.00 72.56 170 LEU A N 1
ATOM 1361 C CA . LEU A 1 170 ? 21.142 -4.460 -1.501 1.00 72.56 170 LEU A CA 1
ATOM 1362 C C . LEU A 1 170 ? 19.752 -4.711 -0.903 1.00 72.56 170 LEU A C 1
ATOM 1364 O O . LEU A 1 170 ? 19.608 -4.720 0.314 1.00 72.56 170 LEU A O 1
ATOM 1368 N N . LEU A 1 171 ? 18.743 -4.992 -1.734 1.00 74.00 171 LEU A N 1
ATOM 1369 C CA . LEU A 1 171 ? 17.393 -5.369 -1.307 1.00 74.00 171 LEU A CA 1
ATOM 1370 C C . LEU A 1 171 ? 17.405 -6.641 -0.453 1.00 74.00 171 LEU A C 1
ATOM 1372 O O . LEU A 1 171 ? 16.774 -6.687 0.605 1.00 74.00 171 LEU A O 1
ATOM 1376 N N . CYS A 1 172 ? 18.133 -7.667 -0.894 1.00 79.25 172 CYS A N 1
ATOM 1377 C CA . CYS A 1 172 ? 18.288 -8.913 -0.149 1.00 79.25 172 CYS A CA 1
ATOM 1378 C C . CYS A 1 172 ? 19.065 -8.698 1.160 1.00 79.25 172 CYS A C 1
ATOM 1380 O O . CYS A 1 172 ? 18.607 -9.121 2.222 1.00 79.25 172 CYS A O 1
ATOM 1382 N N . GLU A 1 173 ? 20.194 -7.987 1.117 1.00 78.06 173 GLU A N 1
ATOM 1383 C CA . GLU A 1 173 ? 21.000 -7.680 2.305 1.00 78.06 173 GLU A CA 1
ATOM 1384 C C . GLU A 1 173 ? 20.208 -6.868 3.337 1.00 78.06 173 GLU A C 1
ATOM 1386 O O . GLU A 1 173 ? 20.164 -7.248 4.508 1.00 78.06 173 GLU A O 1
ATOM 1391 N N . ALA A 1 174 ? 19.508 -5.815 2.911 1.00 71.06 174 ALA A N 1
ATOM 1392 C CA . ALA A 1 174 ? 18.667 -4.999 3.782 1.00 71.06 174 ALA A CA 1
ATOM 1393 C C . ALA A 1 174 ? 17.502 -5.802 4.381 1.00 71.06 174 ALA A C 1
ATOM 1395 O O . ALA A 1 174 ? 17.198 -5.651 5.564 1.00 71.06 174 ALA A O 1
ATOM 1396 N N . THR A 1 175 ? 16.883 -6.695 3.599 1.00 76.06 175 THR A N 1
ATOM 1397 C CA . THR A 1 175 ? 15.826 -7.597 4.090 1.00 76.06 175 THR A CA 1
ATOM 1398 C C . THR A 1 175 ? 16.367 -8.552 5.155 1.00 76.06 175 THR A C 1
ATOM 1400 O O . THR A 1 175 ? 15.754 -8.709 6.209 1.00 76.06 175 THR A O 1
ATOM 1403 N N . ASN A 1 176 ? 17.553 -9.123 4.939 1.00 80.81 176 ASN A N 1
ATOM 1404 C CA . ASN A 1 176 ? 18.211 -10.001 5.907 1.00 80.81 176 ASN A CA 1
ATOM 1405 C C . ASN A 1 176 ? 18.604 -9.268 7.193 1.00 80.81 176 ASN A C 1
ATOM 1407 O O . ASN A 1 176 ? 18.422 -9.805 8.288 1.00 80.81 176 ASN A O 1
ATOM 1411 N N . VAL A 1 177 ? 19.126 -8.043 7.080 1.00 75.81 177 VAL A N 1
ATOM 1412 C CA . VAL A 1 177 ? 19.405 -7.189 8.242 1.00 75.81 177 VAL A CA 1
ATOM 1413 C C . VAL A 1 177 ? 18.109 -6.887 8.991 1.00 75.81 177 VAL A C 1
ATOM 1415 O O . VAL A 1 177 ? 18.077 -7.076 10.203 1.00 75.81 177 VAL A O 1
ATOM 1418 N N . LEU A 1 178 ? 17.023 -6.529 8.294 1.00 71.62 178 LEU A N 1
ATOM 1419 C CA . LEU A 1 178 ? 15.730 -6.272 8.931 1.00 71.62 178 LEU A CA 1
ATOM 1420 C C . LEU A 1 178 ? 15.221 -7.487 9.710 1.00 71.62 178 LEU A C 1
ATOM 1422 O O . LEU A 1 178 ? 14.841 -7.339 10.869 1.00 71.62 178 LEU A O 1
ATOM 1426 N N . ILE A 1 179 ? 15.217 -8.673 9.093 1.00 80.81 179 ILE A N 1
ATOM 1427 C CA . ILE A 1 179 ? 14.769 -9.917 9.736 1.00 80.81 179 ILE A CA 1
ATOM 1428 C C . ILE A 1 179 ? 15.586 -10.174 11.005 1.00 80.81 179 ILE A C 1
ATOM 1430 O O . ILE A 1 179 ? 15.013 -10.433 12.064 1.00 80.81 179 ILE A O 1
ATOM 1434 N N . LYS A 1 180 ? 16.918 -10.054 10.921 1.00 79.25 180 LYS A N 1
ATOM 1435 C CA . LYS A 1 180 ? 17.821 -10.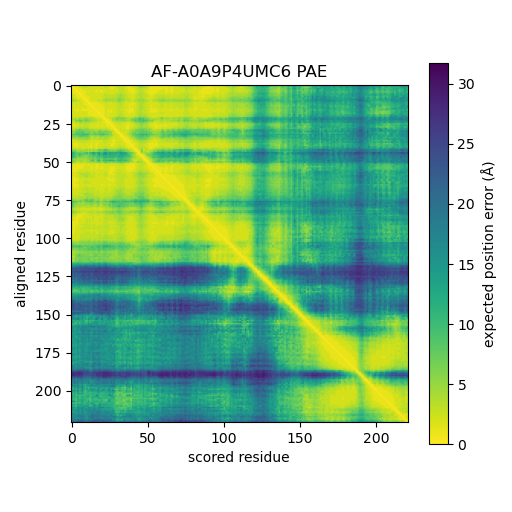253 12.064 1.00 79.25 180 LYS A CA 1
ATOM 1436 C C . LYS A 1 180 ? 17.563 -9.239 13.174 1.00 79.25 180 LYS A C 1
ATOM 1438 O O . LYS A 1 180 ? 17.405 -9.643 14.324 1.00 79.25 180 LYS A O 1
ATOM 1443 N N . THR A 1 181 ? 17.485 -7.951 12.844 1.00 66.81 181 THR A N 1
ATOM 1444 C CA . THR A 1 181 ? 17.236 -6.885 13.822 1.00 66.81 181 THR A CA 1
ATOM 1445 C C . THR A 1 181 ? 15.871 -7.055 14.478 1.00 66.81 181 THR A C 1
ATOM 1447 O O . THR A 1 181 ? 15.784 -7.025 15.700 1.00 66.81 181 THR A O 1
ATOM 1450 N N . LEU A 1 182 ? 14.818 -7.318 13.701 1.00 67.50 182 LEU A N 1
ATOM 1451 C CA . LEU A 1 182 ? 13.469 -7.522 14.225 1.00 67.50 182 LEU A CA 1
ATOM 1452 C C . LEU A 1 182 ? 13.394 -8.760 15.134 1.00 67.50 182 LEU A C 1
ATOM 1454 O O . LEU A 1 182 ? 12.813 -8.683 16.214 1.00 67.50 182 LEU A O 1
ATOM 1458 N N . ALA A 1 183 ? 14.033 -9.871 14.753 1.00 80.06 183 ALA A N 1
ATOM 1459 C CA . ALA A 1 183 ? 14.122 -11.066 15.593 1.00 80.06 183 ALA A CA 1
ATOM 1460 C C . ALA A 1 183 ? 14.875 -10.798 16.906 1.00 80.06 183 ALA A C 1
ATOM 1462 O O . ALA A 1 183 ? 14.423 -11.212 17.971 1.00 80.06 183 ALA A O 1
ATOM 1463 N N . GLN A 1 184 ? 15.993 -10.071 16.852 1.00 74.38 184 GLN A N 1
ATOM 1464 C CA . GLN A 1 184 ? 16.761 -9.691 18.040 1.00 74.38 184 GLN A CA 1
ATOM 1465 C C . GLN A 1 184 ? 15.968 -8.758 18.963 1.00 74.38 184 GLN A C 1
ATOM 1467 O O . GLN A 1 184 ? 15.958 -8.970 20.174 1.00 74.38 184 GLN A O 1
ATOM 1472 N N . THR A 1 185 ? 15.271 -7.762 18.410 1.00 63.78 185 THR A N 1
ATOM 1473 C CA . THR A 1 185 ? 14.433 -6.835 19.183 1.00 63.78 185 THR A CA 1
ATOM 1474 C C . THR A 1 185 ? 13.262 -7.553 19.856 1.00 63.78 185 THR A C 1
ATOM 1476 O O . THR A 1 185 ? 12.961 -7.262 21.011 1.00 63.78 185 THR A O 1
ATOM 1479 N N . LEU A 1 186 ? 12.634 -8.519 19.178 1.00 69.12 186 LEU A N 1
ATOM 1480 C CA . LEU A 1 186 ? 11.534 -9.308 19.741 1.00 69.12 186 LEU A CA 1
ATOM 1481 C C . LEU A 1 186 ? 12.011 -10.302 20.813 1.00 69.12 186 LEU A C 1
ATOM 1483 O O . LEU A 1 186 ? 11.381 -10.417 21.861 1.00 69.12 186 LEU A O 1
ATOM 1487 N N . ASN A 1 187 ? 13.145 -10.973 20.590 1.00 76.19 187 ASN A N 1
ATOM 1488 C CA . ASN A 1 187 ? 13.702 -11.948 21.536 1.00 76.19 187 ASN A CA 1
ATOM 1489 C C . ASN A 1 187 ? 14.376 -11.292 22.757 1.00 76.19 187 ASN A C 1
ATOM 1491 O O . ASN A 1 187 ? 14.496 -11.924 23.803 1.00 76.19 187 ASN A O 1
ATOM 1495 N N . GLY A 1 188 ? 14.831 -10.040 22.634 1.00 64.88 188 GLY A N 1
ATOM 1496 C CA . GLY A 1 188 ? 15.591 -9.326 23.664 1.00 64.88 188 GLY A CA 1
ATOM 1497 C C . GLY A 1 188 ? 14.783 -8.837 24.872 1.00 64.88 188 GLY A C 1
ATOM 1498 O O . GLY A 1 188 ? 15.388 -8.390 25.842 1.00 64.88 188 GLY A O 1
ATOM 1499 N N . GLY A 1 189 ? 13.444 -8.903 24.841 1.00 54.94 189 GLY A N 1
ATOM 1500 C CA . GLY A 1 189 ? 12.567 -8.741 26.016 1.00 54.94 189 GLY A CA 1
ATOM 1501 C C . GLY A 1 189 ? 12.719 -7.456 26.856 1.00 54.94 189 GLY A C 1
ATOM 1502 O O . GLY A 1 189 ? 12.238 -7.410 27.987 1.00 54.94 189 GLY A O 1
ATOM 1503 N N . GLY A 1 190 ? 13.391 -6.416 26.354 1.00 46.69 190 GLY A N 1
ATOM 1504 C CA . GLY A 1 190 ? 13.702 -5.190 27.095 1.00 46.69 190 GLY A CA 1
ATOM 1505 C C . GLY A 1 190 ? 12.674 -4.076 26.889 1.00 46.69 190 GLY A C 1
ATOM 1506 O O . GLY A 1 190 ? 12.170 -3.877 25.787 1.00 46.69 190 GLY A O 1
ATOM 1507 N N . ARG A 1 191 ? 12.366 -3.347 27.972 1.00 47.28 191 ARG A N 1
ATOM 1508 C CA . ARG A 1 191 ? 11.366 -2.264 28.064 1.00 47.28 191 ARG A CA 1
ATOM 1509 C C . ARG A 1 191 ? 11.423 -1.304 26.860 1.00 47.28 191 ARG A C 1
ATOM 1511 O O . ARG A 1 191 ? 12.484 -0.780 26.549 1.00 47.28 191 ARG A O 1
ATOM 1518 N N . ALA A 1 192 ? 10.244 -1.033 26.285 1.00 50.50 192 ALA A N 1
ATOM 1519 C CA . ALA A 1 192 ? 9.962 -0.162 25.132 1.00 50.50 192 ALA A CA 1
ATOM 1520 C C . ALA A 1 192 ? 10.079 -0.788 23.724 1.00 50.50 192 ALA A C 1
ATOM 1522 O O . ALA A 1 192 ? 10.464 -0.104 22.779 1.00 50.50 192 ALA A O 1
ATOM 1523 N N . CYS A 1 193 ? 9.668 -2.050 23.537 1.00 46.94 193 CYS A N 1
ATOM 1524 C CA . CYS A 1 193 ? 9.322 -2.519 22.191 1.00 46.94 193 CYS A CA 1
ATOM 1525 C C . CYS A 1 193 ? 8.061 -1.768 21.709 1.00 46.94 193 CYS A C 1
ATOM 1527 O O . CYS A 1 193 ? 7.031 -1.836 22.390 1.00 46.94 193 CYS A O 1
ATOM 1529 N N . PRO A 1 194 ? 8.112 -1.022 20.590 1.00 50.47 194 PRO A N 1
ATOM 1530 C CA . PRO A 1 194 ? 6.940 -0.338 20.061 1.00 50.47 194 PRO A CA 1
ATOM 1531 C C . PRO A 1 194 ? 5.824 -1.347 19.748 1.00 50.47 194 PRO A C 1
ATOM 1533 O O . PRO A 1 194 ? 6.123 -2.400 19.186 1.00 50.47 194 PRO A O 1
ATOM 1536 N N . PRO A 1 195 ? 4.543 -1.041 20.030 1.00 55.81 195 PRO A N 1
ATOM 1537 C CA . PRO A 1 195 ? 3.432 -1.984 19.846 1.00 55.81 195 PRO A CA 1
ATOM 1538 C C . PRO A 1 195 ? 3.274 -2.461 18.395 1.00 55.81 195 PRO A C 1
ATOM 1540 O O . PRO A 1 195 ? 2.723 -3.529 18.142 1.00 55.81 195 PRO A O 1
ATOM 1543 N N . GLN A 1 196 ? 3.784 -1.690 17.434 1.00 55.25 196 GLN A N 1
ATOM 1544 C CA . GLN A 1 196 ? 3.817 -2.062 16.024 1.00 55.25 196 GLN A CA 1
ATOM 1545 C C . GLN A 1 196 ? 4.831 -3.171 15.672 1.00 55.25 196 GLN A C 1
ATOM 1547 O O . GLN A 1 196 ? 4.692 -3.787 14.616 1.00 55.25 196 GLN A O 1
ATOM 1552 N N . LEU A 1 197 ? 5.840 -3.442 16.510 1.00 62.62 197 LEU A N 1
ATOM 1553 C CA . LEU A 1 197 ? 6.826 -4.500 16.268 1.00 62.62 197 LEU A CA 1
ATOM 1554 C C . LEU A 1 197 ? 6.354 -5.802 16.920 1.00 62.62 197 LEU A C 1
ATOM 1556 O O . LEU A 1 197 ? 6.374 -5.954 18.137 1.00 62.62 197 LEU A O 1
ATOM 1560 N N . THR A 1 198 ? 5.920 -6.751 16.093 1.00 67.62 198 THR A N 1
ATOM 1561 C CA . THR A 1 198 ? 5.309 -8.008 16.546 1.00 67.62 198 THR A CA 1
ATOM 1562 C C . THR A 1 198 ? 5.965 -9.222 15.890 1.00 67.62 198 THR A C 1
ATOM 1564 O O . THR A 1 198 ? 6.527 -9.125 14.799 1.00 67.62 198 THR A O 1
ATOM 1567 N N . HIS A 1 199 ? 5.846 -10.400 16.511 1.00 75.94 199 HIS A N 1
ATOM 1568 C CA . HIS A 1 199 ? 6.249 -11.661 15.870 1.00 75.94 199 HIS A CA 1
ATOM 1569 C C . HIS A 1 199 ? 5.486 -11.930 14.564 1.00 75.94 199 HIS A C 1
ATOM 1571 O O . HIS A 1 199 ? 6.043 -12.535 13.653 1.00 75.94 199 HIS A O 1
ATOM 1577 N N . ALA A 1 200 ? 4.253 -11.427 14.440 1.00 70.94 200 ALA A N 1
ATOM 1578 C CA . ALA A 1 200 ? 3.495 -11.474 13.194 1.00 70.94 200 ALA A CA 1
ATOM 1579 C C . ALA A 1 200 ? 4.187 -10.666 12.083 1.00 70.94 200 ALA A C 1
ATOM 1581 O O . ALA A 1 200 ? 4.371 -11.178 10.984 1.00 70.94 200 ALA A O 1
ATOM 1582 N N . LEU A 1 201 ? 4.664 -9.454 12.391 1.00 67.31 201 LEU A N 1
ATOM 1583 C CA . LEU A 1 201 ? 5.446 -8.644 11.452 1.00 67.31 201 LEU A CA 1
ATOM 1584 C C . LEU A 1 201 ? 6.744 -9.352 11.026 1.00 67.31 201 LEU A C 1
ATOM 1586 O O . LEU A 1 201 ? 7.125 -9.290 9.862 1.00 67.31 201 LEU A O 1
ATOM 1590 N N . LEU A 1 202 ? 7.416 -10.054 11.944 1.00 74.94 202 LEU A N 1
ATOM 1591 C CA . LEU A 1 202 ? 8.612 -10.832 11.604 1.00 74.94 202 LEU A CA 1
ATOM 1592 C C . LEU A 1 202 ? 8.295 -11.955 10.613 1.00 74.94 202 LEU A C 1
ATOM 1594 O O . LEU A 1 202 ? 9.002 -12.118 9.621 1.00 74.94 202 LEU A O 1
ATOM 1598 N N . GLN A 1 203 ? 7.223 -12.702 10.861 1.00 79.31 203 GLN A N 1
ATOM 1599 C CA . GLN A 1 203 ? 6.774 -13.770 9.970 1.00 79.31 203 GLN A CA 1
ATOM 1600 C C . GLN A 1 203 ? 6.378 -13.239 8.585 1.00 79.31 203 GLN A C 1
ATOM 1602 O O . GLN A 1 203 ? 6.737 -13.855 7.583 1.00 79.31 203 GLN A O 1
ATOM 1607 N N . GLU A 1 204 ? 5.709 -12.084 8.514 1.00 73.56 204 GLU A N 1
ATOM 1608 C CA . GLU A 1 204 ? 5.381 -11.412 7.249 1.00 73.56 204 GLU A CA 1
ATOM 1609 C C . GLU A 1 204 ? 6.630 -11.108 6.421 1.00 73.56 204 GLU A C 1
ATOM 1611 O O . GLU A 1 204 ? 6.698 -11.459 5.243 1.00 73.56 204 GLU A O 1
ATOM 1616 N N . VAL A 1 205 ? 7.625 -10.472 7.046 1.00 73.62 205 VAL A N 1
ATOM 1617 C CA . VAL A 1 205 ? 8.871 -10.069 6.382 1.00 73.62 205 VAL A CA 1
ATOM 1618 C C . VAL A 1 205 ? 9.639 -11.299 5.893 1.00 73.62 205 VAL A C 1
ATOM 1620 O O . VAL A 1 205 ? 10.107 -11.317 4.755 1.00 73.62 205 VAL A O 1
ATOM 1623 N N . VAL A 1 206 ? 9.728 -12.350 6.716 1.00 82.69 206 VAL A N 1
ATOM 1624 C CA . VAL A 1 206 ? 10.377 -13.615 6.334 1.00 82.69 206 VAL A CA 1
ATOM 1625 C C . VAL A 1 206 ? 9.649 -14.262 5.158 1.00 82.69 206 VAL A C 1
ATOM 1627 O O . VAL A 1 206 ? 10.279 -14.592 4.156 1.00 82.69 206 VAL A O 1
ATOM 1630 N N . LEU A 1 207 ? 8.323 -14.401 5.226 1.00 81.00 207 LEU A N 1
ATOM 1631 C CA . LEU A 1 207 ? 7.546 -15.016 4.151 1.00 81.00 207 LEU A CA 1
ATOM 1632 C C . LEU A 1 207 ? 7.670 -14.226 2.842 1.00 81.00 207 LEU A C 1
ATOM 1634 O O . LEU A 1 207 ? 7.829 -14.817 1.771 1.00 81.00 207 LEU A O 1
ATOM 1638 N N . ALA A 1 208 ? 7.637 -12.896 2.917 1.00 76.12 208 ALA A N 1
ATOM 1639 C CA . ALA A 1 208 ? 7.804 -12.033 1.757 1.00 76.12 208 ALA A CA 1
ATOM 1640 C C . ALA A 1 208 ? 9.213 -12.151 1.147 1.00 76.12 208 ALA A C 1
ATOM 1642 O O . ALA A 1 208 ? 9.344 -12.137 -0.076 1.00 76.12 208 ALA A O 1
ATOM 1643 N N . ALA A 1 209 ? 10.253 -12.323 1.969 1.00 82.12 209 ALA A N 1
ATOM 1644 C CA . ALA A 1 209 ? 11.612 -12.590 1.496 1.00 82.12 209 ALA A CA 1
ATOM 1645 C C . ALA A 1 209 ? 11.710 -13.949 0.780 1.00 82.12 209 ALA A C 1
ATOM 1647 O O . ALA A 1 209 ? 12.219 -14.022 -0.340 1.00 82.12 209 ALA A O 1
ATOM 1648 N N . MET A 1 210 ? 11.148 -15.007 1.374 1.00 83.00 210 MET A N 1
ATOM 1649 C CA . MET A 1 210 ? 11.177 -16.368 0.816 1.00 83.00 210 MET A CA 1
ATOM 1650 C C . MET A 1 210 ? 10.405 -16.490 -0.502 1.00 83.00 210 MET A C 1
ATOM 1652 O O . MET A 1 210 ? 10.805 -17.220 -1.407 1.00 83.00 210 MET A O 1
ATOM 1656 N N . THR A 1 211 ? 9.309 -15.745 -0.638 1.00 80.88 211 THR A N 1
ATOM 1657 C CA . THR A 1 211 ? 8.456 -15.756 -1.839 1.00 80.88 211 THR A CA 1
ATOM 1658 C C . THR A 1 211 ? 8.876 -14.723 -2.890 1.00 80.88 211 THR A C 1
ATOM 1660 O O . THR A 1 211 ? 8.292 -14.666 -3.972 1.00 80.88 211 THR A O 1
ATOM 1663 N N . CYS A 1 212 ? 9.914 -13.925 -2.619 1.00 79.56 212 CYS A N 1
ATOM 1664 C CA . CYS A 1 212 ? 10.395 -12.884 -3.520 1.00 79.56 212 CYS A CA 1
ATOM 1665 C C . CYS A 1 212 ? 10.965 -13.474 -4.821 1.00 79.56 212 CYS A C 1
ATOM 1667 O O . CYS A 1 212 ? 11.971 -14.185 -4.810 1.00 79.56 212 CYS A O 1
ATOM 1669 N N . ALA A 1 213 ? 10.361 -13.135 -5.964 1.00 77.56 213 ALA A N 1
ATOM 1670 C CA . ALA A 1 213 ? 10.851 -13.543 -7.285 1.00 77.56 213 ALA A CA 1
ATOM 1671 C C . ALA A 1 213 ? 12.220 -12.924 -7.635 1.00 77.56 213 ALA A C 1
ATOM 1673 O O . ALA A 1 213 ? 12.953 -13.455 -8.465 1.00 77.56 213 ALA A O 1
ATOM 1674 N N . GLY A 1 214 ? 12.572 -11.808 -6.991 1.00 76.25 214 GLY A N 1
ATOM 1675 C CA . GLY A 1 214 ? 13.851 -11.127 -7.169 1.00 76.25 214 GLY A CA 1
ATOM 1676 C C . GLY A 1 214 ? 15.039 -11.756 -6.454 1.00 76.25 214 GLY A C 1
ATOM 1677 O O . GLY A 1 214 ? 16.179 -11.420 -6.782 1.00 76.25 214 GLY A O 1
ATOM 1678 N N . PHE A 1 215 ? 14.787 -12.631 -5.477 1.00 83.00 215 PHE A N 1
ATOM 1679 C CA . PHE A 1 215 ? 15.827 -13.296 -4.694 1.00 83.00 215 PHE A CA 1
ATOM 1680 C C . PHE A 1 215 ? 16.072 -14.697 -5.253 1.00 83.00 215 PHE A C 1
ATOM 1682 O O . PHE A 1 215 ? 15.131 -15.442 -5.531 1.00 83.00 215 PHE A O 1
ATOM 1689 N N . ASN A 1 216 ? 17.340 -15.054 -5.434 1.00 81.94 216 ASN A N 1
ATOM 1690 C CA . ASN A 1 216 ? 17.713 -16.395 -5.879 1.00 81.94 216 ASN A CA 1
ATOM 1691 C C . ASN A 1 216 ? 17.670 -17.407 -4.718 1.00 81.94 216 ASN A C 1
ATOM 1693 O O . ASN A 1 216 ? 17.624 -17.029 -3.551 1.00 81.94 216 ASN A O 1
ATOM 1697 N N . GLU A 1 217 ? 17.731 -18.701 -5.030 1.00 80.75 217 GLU A N 1
ATOM 1698 C CA . GLU A 1 217 ? 17.668 -19.768 -4.017 1.00 80.75 217 GLU A CA 1
ATOM 1699 C C . GLU A 1 217 ? 18.777 -19.666 -2.960 1.00 80.75 217 GLU A C 1
ATOM 1701 O O . GLU A 1 217 ? 18.538 -19.926 -1.788 1.00 80.75 217 GLU A O 1
ATOM 1706 N N . ARG A 1 218 ? 19.978 -19.196 -3.331 1.00 79.94 218 ARG A N 1
ATOM 1707 C CA . ARG A 1 218 ? 21.071 -18.970 -2.366 1.00 79.94 218 ARG A CA 1
ATOM 1708 C C . ARG A 1 218 ? 20.808 -17.797 -1.422 1.00 79.94 218 ARG A C 1
ATOM 1710 O O . ARG A 1 218 ? 21.396 -17.750 -0.355 1.00 79.94 218 ARG A O 1
ATOM 1717 N N . GLN A 1 219 ? 19.994 -16.831 -1.838 1.00 78.81 219 GLN A N 1
ATOM 1718 C CA . GLN A 1 219 ? 19.589 -15.679 -1.032 1.00 78.81 219 GLN A CA 1
ATOM 1719 C C . GLN A 1 219 ? 18.399 -15.994 -0.117 1.00 78.81 219 GLN A C 1
ATOM 1721 O O . GLN A 1 219 ? 18.1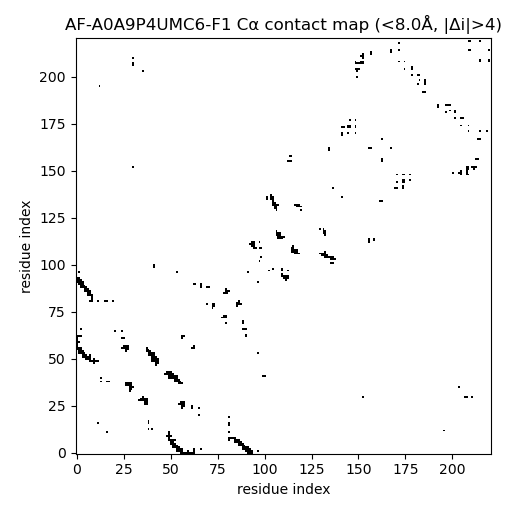53 -15.236 0.819 1.00 78.81 219 GLN A O 1
ATOM 1726 N N . LYS A 1 220 ? 17.656 -17.066 -0.417 1.00 77.81 220 LYS A N 1
ATOM 1727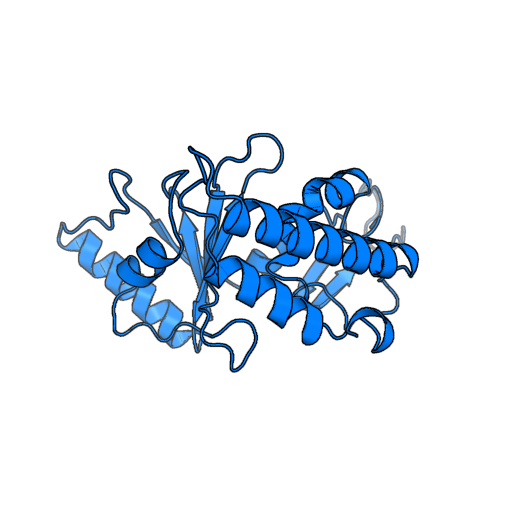 C CA . LYS A 1 220 ? 16.504 -17.548 0.357 1.00 77.81 220 LYS A CA 1
ATOM 1728 C C . LYS A 1 220 ? 16.872 -18.651 1.358 1.00 77.81 220 LYS A C 1
ATOM 1730 O O . LYS A 1 220 ? 16.133 -18.840 2.316 1.00 77.81 220 LYS A O 1
ATOM 1735 N N . ALA A 1 221 ? 17.956 -19.388 1.116 1.00 65.75 221 ALA A N 1
ATOM 1736 C CA . ALA A 1 221 ? 18.491 -20.417 2.013 1.00 65.75 221 ALA A CA 1
ATOM 1737 C C . ALA A 1 221 ? 19.184 -19.813 3.245 1.00 65.75 221 ALA A C 1
ATOM 1739 O O . ALA A 1 221 ? 19.050 -20.418 4.331 1.00 65.75 221 ALA A O 1
#

Mean predicted aligned error: 10.93 Å

InterPro domains:
  IPR012677 Nucleotide-binding alpha-beta plait domain superfamily [G3DSA:3.30.70.330] (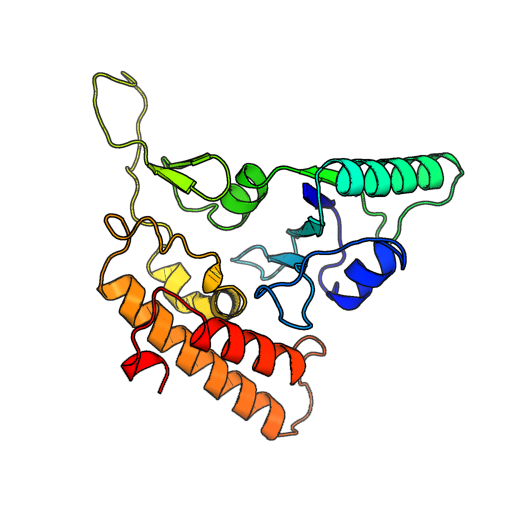1-109)
  IPR059443 Domain of unknown function DUF8399 [PF28440] (154-221)
  IPR059444 Domain of unknown function DUF8400 [PF28442] (1-111)

Secondary structure (DSSP, 8-state):
-EEEEES--TT--HHHHHHHH-TT--BPBSSTTSS-B-EEEEE-TTT--EEEEEEEBSSHHHHHHHHHHHHHHHHTT---EETTEE-EEEEE-HHHHHHHHTTT-TTEEEETTEEEE----TTTSTT--------SS-HHHHHTTTTGGG-GGGS-TT-GGGS-HHHHHHHHHHHHHHHHHHHHHHHT--S---TT--HHHHHHHHHHHHT-TTS-HHHH-

Sequence (221 aa):
GFIRITNVPFAVTRNEIIAHLGRSARIMNLPPASPYFSVHIMMERMTGKTMDVFVEVADADEARHIVMSSNRRAANLRTPKLGDRVVSMELSTQEEFMGALFSKAKDTTWVGAMPHVEYKSEEVRPGVWTQGFRGFLQPDEINMFVKFATSPLRYPWYACQHVFLNERKLLCEATNVLIKTLAQTLNGGGRACPPQLTHALLQEVVLAAMTCAGFNERQKA

Organism: NCBI:txid1314669

Solvent-accessible surface area (backbone atoms only — not comparable to full-atom values): 12917 Å² total; per-residue (Å²): 41,28,32,35,36,36,64,51,48,67,83,67,48,68,67,59,53,53,59,69,68,33,94,84,56,56,62,31,44,50,57,80,93,43,97,37,63,34,64,46,78,38,57,42,84,92,78,66,43,40,47,45,32,40,35,38,27,78,33,61,65,57,31,50,51,54,37,51,52,51,52,55,36,37,76,69,76,43,69,55,58,51,87,93,31,69,42,50,65,42,83,42,49,57,29,58,51,49,46,63,75,34,68,74,30,47,53,53,48,58,59,51,90,45,76,47,69,54,72,93,49,75,86,81,51,74,91,65,92,72,93,56,60,78,47,70,60,54,79,71,49,63,75,58,32,77,67,48,36,72,48,51,66,73,51,67,57,88,48,52,94,73,54,54,72,67,56,49,51,50,53,51,52,44,34,52,50,40,53,50,50,51,51,49,63,66,72,59,77,56,92,82,72,56,90,86,71,43,72,66,55,50,51,50,26,51,50,32,54,64,67,21,86,71,52,52,71,83,77,58,108

Radius of gyration: 18.89 Å; Cα contacts (8 Å, |Δi|>4): 298; chains: 1; bounding box: 50×43×58 Å

pLDDT: mean 76.52, std 14.38, range [40.28, 97.25]